Protein AF-A0A534YQH3-F1 (afdb_monomer_lite)

Radius of gyration: 29.01 Å; chains: 1; bounding box: 97×68×53 Å

Structure (mmCIF, N/CA/C/O backbone):
data_AF-A0A534YQH3-F1
#
_entry.id   AF-A0A534YQH3-F1
#
loop_
_atom_site.group_PDB
_atom_site.id
_atom_site.type_symbol
_atom_site.label_atom_id
_atom_site.label_alt_id
_atom_site.label_comp_id
_atom_site.label_asym_id
_atom_site.label_entity_id
_atom_site.label_seq_id
_atom_site.pdbx_PDB_ins_code
_atom_site.Cartn_x
_atom_site.Cartn_y
_atom_site.Cartn_z
_atom_site.occupancy
_atom_site.B_iso_or_equiv
_atom_site.auth_seq_id
_atom_site.auth_comp_id
_atom_site.auth_asym_id
_atom_site.auth_atom_id
_atom_site.pdbx_PDB_model_num
ATOM 1 N N . MET A 1 1 ? 17.581 29.669 -22.947 1.00 39.22 1 MET A N 1
ATOM 2 C CA . MET A 1 1 ? 16.363 29.447 -22.136 1.00 39.22 1 MET A CA 1
ATOM 3 C C . MET A 1 1 ? 15.616 28.245 -22.703 1.00 39.22 1 MET A C 1
ATOM 5 O O . MET A 1 1 ? 14.956 28.363 -23.722 1.00 39.22 1 MET A O 1
ATOM 9 N N . SER A 1 2 ? 15.811 27.059 -22.127 1.00 42.03 2 SER A N 1
ATOM 10 C CA . SER A 1 2 ? 15.159 25.814 -22.559 1.00 42.03 2 SER A CA 1
ATOM 11 C C . SER A 1 2 ? 13.779 25.689 -21.906 1.00 42.03 2 SER A C 1
ATOM 13 O O . SER A 1 2 ? 13.675 25.755 -20.683 1.00 42.03 2 SER A O 1
ATOM 15 N N . SER A 1 3 ? 12.744 25.527 -22.731 1.00 38.75 3 SER A N 1
ATOM 16 C CA . SER A 1 3 ? 11.327 25.455 -22.350 1.00 38.75 3 SER A CA 1
ATOM 17 C C . SER A 1 3 ? 11.045 24.488 -21.173 1.00 38.75 3 SER A C 1
ATOM 19 O O . SER A 1 3 ? 11.451 23.326 -21.250 1.00 38.75 3 SER A O 1
ATOM 21 N N . PRO A 1 4 ? 10.298 24.894 -20.120 1.00 48.16 4 PRO A N 1
ATOM 22 C CA . PRO A 1 4 ? 9.959 24.054 -18.954 1.00 48.16 4 PRO A CA 1
ATOM 23 C C . PRO A 1 4 ? 8.965 22.908 -19.228 1.00 48.16 4 PRO A C 1
ATOM 25 O O . PRO A 1 4 ? 8.509 22.244 -18.300 1.00 48.16 4 PRO A O 1
ATOM 28 N N . ARG A 1 5 ? 8.558 22.682 -20.483 1.00 45.25 5 ARG A N 1
ATOM 29 C CA . ARG A 1 5 ? 7.364 21.878 -20.813 1.00 45.25 5 ARG A CA 1
ATOM 30 C C . ARG A 1 5 ? 7.593 20.374 -20.997 1.00 45.25 5 ARG A C 1
ATOM 32 O O . ARG A 1 5 ? 6.627 19.645 -21.182 1.00 45.25 5 ARG A O 1
ATOM 39 N N . ALA A 1 6 ? 8.818 19.865 -20.872 1.00 45.41 6 ALA A N 1
ATOM 40 C CA . ALA A 1 6 ? 9.086 18.422 -20.982 1.00 45.41 6 ALA A CA 1
ATOM 41 C C . ALA A 1 6 ? 8.734 17.615 -19.708 1.00 45.41 6 ALA A C 1
ATOM 43 O O . ALA A 1 6 ? 9.113 16.452 -19.575 1.00 45.41 6 ALA A O 1
ATOM 44 N N . PHE A 1 7 ? 8.044 18.229 -18.741 1.00 51.41 7 PHE A N 1
ATOM 45 C CA . PHE A 1 7 ? 7.874 17.681 -17.395 1.00 51.41 7 PHE A CA 1
ATOM 46 C C . PHE A 1 7 ? 6.868 16.520 -17.300 1.00 51.41 7 PHE A C 1
ATOM 48 O O . PHE A 1 7 ? 6.998 15.650 -16.432 1.00 51.41 7 PHE A O 1
ATOM 55 N N . ILE A 1 8 ? 5.917 16.450 -18.235 1.00 54.84 8 ILE A N 1
ATOM 56 C CA . ILE A 1 8 ? 4.812 15.487 -18.231 1.00 54.84 8 ILE A CA 1
ATOM 57 C C . ILE A 1 8 ? 4.888 14.618 -19.490 1.00 54.84 8 ILE A C 1
ATOM 59 O O . ILE A 1 8 ? 4.019 14.655 -20.353 1.00 54.84 8 ILE A O 1
ATOM 63 N N . ARG A 1 9 ? 5.934 13.797 -19.619 1.00 52.94 9 ARG A N 1
ATOM 64 C CA . ARG A 1 9 ? 5.794 12.584 -20.432 1.00 52.94 9 ARG A CA 1
ATOM 65 C C . ARG A 1 9 ? 5.117 11.555 -19.533 1.00 52.94 9 ARG A C 1
ATOM 67 O O . ARG A 1 9 ? 5.774 10.836 -18.783 1.00 52.94 9 ARG A O 1
ATOM 74 N N . THR A 1 10 ? 3.786 11.580 -19.498 1.00 58.59 10 THR A N 1
ATOM 75 C CA . THR A 1 10 ? 3.010 10.478 -18.931 1.00 58.59 10 THR A CA 1
ATOM 76 C C . THR A 1 10 ? 3.433 9.214 -19.673 1.00 58.59 10 THR A C 1
ATOM 78 O O . THR A 1 10 ? 3.436 9.189 -20.902 1.00 58.59 10 THR A O 1
ATOM 81 N N . GLY A 1 11 ? 3.858 8.180 -18.938 1.00 56.12 11 GLY A N 1
ATOM 82 C CA . GLY A 1 11 ? 4.065 6.860 -19.535 1.00 56.12 11 GLY A CA 1
ATOM 83 C C . GLY A 1 11 ? 2.841 6.477 -20.369 1.00 56.12 11 GLY A C 1
ATOM 84 O O . GLY A 1 11 ? 1.717 6.833 -20.005 1.00 56.12 11 GLY A O 1
ATOM 85 N N . THR A 1 12 ? 3.068 5.813 -21.500 1.00 65.12 12 THR A N 1
ATOM 86 C CA . THR A 1 12 ? 2.031 5.336 -22.423 1.00 65.12 12 THR A CA 1
ATOM 87 C C . THR A 1 12 ? 0.893 4.694 -21.630 1.00 65.12 12 THR A C 1
ATOM 89 O O . THR A 1 12 ? 1.120 3.732 -20.899 1.00 65.12 12 THR A O 1
ATOM 92 N N . GLY A 1 13 ? -0.335 5.218 -21.756 1.00 74.06 13 GLY A N 1
ATOM 93 C CA . GLY A 1 13 ? -1.482 4.813 -20.921 1.00 74.06 13 GLY A CA 1
ATOM 94 C C . GLY A 1 13 ? -1.766 3.302 -20.916 1.00 74.06 13 GLY A C 1
ATOM 95 O O . GLY A 1 13 ? -2.287 2.758 -19.944 1.00 74.06 13 GLY A O 1
ATOM 96 N N . ARG A 1 14 ? -1.329 2.601 -21.969 1.00 80.50 14 ARG A N 1
ATOM 97 C CA . ARG A 1 14 ? -1.376 1.136 -22.089 1.00 80.50 14 ARG A CA 1
ATOM 98 C C . ARG A 1 14 ? -0.525 0.427 -21.028 1.00 80.50 14 ARG A C 1
ATOM 100 O O . ARG A 1 14 ? -0.967 -0.575 -20.479 1.00 80.50 14 ARG A O 1
ATOM 107 N N . GLY A 1 15 ? 0.659 0.953 -20.705 1.00 86.81 15 GLY A N 1
ATOM 108 C CA . GLY A 1 15 ? 1.546 0.368 -19.698 1.00 86.81 15 GLY A CA 1
ATOM 109 C C . GLY A 1 15 ? 0.984 0.504 -18.287 1.00 86.81 15 GLY A C 1
ATOM 110 O O . GLY A 1 15 ? 0.941 -0.468 -17.542 1.00 86.81 15 GLY A O 1
ATOM 111 N N . THR A 1 16 ? 0.453 1.681 -17.9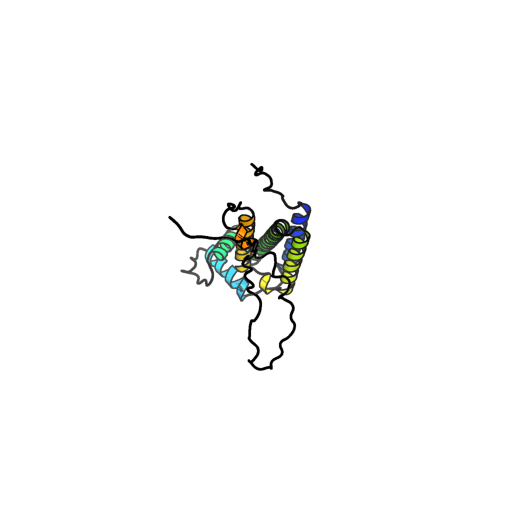44 1.00 90.31 16 THR A N 1
ATOM 112 C CA . THR A 1 16 ? -0.195 1.907 -16.642 1.00 90.31 16 THR A CA 1
ATOM 113 C C . THR A 1 16 ? -1.429 1.037 -16.441 1.00 90.31 16 THR A C 1
ATOM 115 O O . THR A 1 16 ? -1.613 0.505 -15.351 1.00 90.31 16 THR A O 1
ATOM 118 N N . LEU A 1 17 ? -2.247 0.848 -17.482 1.00 93.12 17 LEU A N 1
ATOM 119 C CA . LEU A 1 17 ? -3.399 -0.048 -17.405 1.00 93.12 17 LEU A CA 1
ATOM 120 C C . LEU A 1 17 ? -2.952 -1.500 -17.195 1.00 93.12 17 LEU A C 1
ATOM 122 O O . LEU A 1 17 ? -3.480 -2.176 -16.319 1.00 93.12 17 LEU A O 1
ATOM 126 N N . GLY A 1 18 ? -1.939 -1.954 -17.942 1.00 94.88 18 GLY A N 1
ATOM 127 C CA . GLY A 1 18 ? -1.373 -3.293 -17.774 1.00 94.88 18 GLY A CA 1
ATOM 128 C C . GLY A 1 18 ? -0.861 -3.538 -16.353 1.00 94.88 18 GLY A C 1
ATOM 129 O O . GLY A 1 18 ? -1.179 -4.563 -15.759 1.00 94.88 18 GLY A O 1
ATOM 130 N N . VAL A 1 19 ? -0.146 -2.573 -15.765 1.00 95.50 19 VAL A N 1
ATOM 131 C CA . VAL A 1 19 ? 0.316 -2.666 -14.370 1.00 95.50 19 VAL A CA 1
ATOM 132 C C . VAL A 1 19 ? -0.856 -2.744 -13.392 1.00 95.50 19 VAL A C 1
ATOM 134 O O . VAL A 1 19 ? -0.841 -3.597 -12.509 1.00 95.50 19 VAL A O 1
ATOM 137 N N . ALA A 1 20 ? -1.870 -1.886 -13.546 1.00 95.50 20 ALA A N 1
ATOM 138 C CA . ALA A 1 20 ? -3.030 -1.874 -12.658 1.00 95.50 20 ALA A CA 1
ATOM 139 C C . ALA A 1 20 ? -3.790 -3.208 -12.693 1.00 95.50 20 ALA A C 1
ATOM 141 O O . ALA A 1 20 ? -4.135 -3.743 -11.642 1.00 95.50 20 ALA A O 1
ATOM 142 N N . LEU A 1 21 ? -3.994 -3.772 -13.888 1.00 96.69 21 LEU A N 1
ATOM 143 C CA . LEU A 1 21 ? -4.664 -5.061 -14.064 1.00 96.69 21 LEU A CA 1
ATOM 144 C C . LEU A 1 21 ? -3.850 -6.219 -13.480 1.00 96.69 21 LEU A C 1
ATOM 146 O O . LEU A 1 21 ? -4.410 -7.058 -12.783 1.00 96.69 21 LEU A O 1
ATOM 150 N N . LEU A 1 22 ? -2.537 -6.260 -13.722 1.00 96.69 22 LEU A N 1
ATOM 151 C CA . LEU A 1 22 ? -1.680 -7.337 -13.222 1.00 96.69 22 LEU A CA 1
ATOM 152 C C . LEU A 1 22 ? -1.509 -7.275 -11.701 1.00 96.69 22 LEU A C 1
ATOM 154 O O . LEU A 1 22 ? -1.733 -8.273 -11.022 1.00 96.69 22 LEU A O 1
ATOM 158 N N . ALA A 1 23 ? -1.139 -6.114 -11.154 1.00 96.12 23 ALA A N 1
ATOM 159 C CA . ALA A 1 23 ? -0.912 -5.956 -9.719 1.00 96.12 23 ALA A CA 1
ATOM 160 C C . ALA A 1 23 ? -2.220 -6.048 -8.925 1.00 96.12 23 ALA A C 1
ATOM 162 O O . ALA A 1 23 ? -2.286 -6.770 -7.929 1.00 96.12 23 ALA A O 1
ATOM 163 N N . GLY A 1 24 ? -3.269 -5.366 -9.395 1.00 95.69 24 GLY A N 1
ATOM 164 C CA . GLY A 1 24 ? -4.590 -5.410 -8.782 1.00 95.69 24 GLY A CA 1
ATOM 165 C C . GLY A 1 24 ? -5.212 -6.796 -8.887 1.00 95.69 24 GLY A C 1
ATOM 166 O O . GLY A 1 24 ? -5.649 -7.337 -7.879 1.00 95.69 24 GLY A O 1
ATOM 167 N N . GLY A 1 25 ? -5.179 -7.417 -10.068 1.00 96.19 25 GLY A N 1
ATOM 168 C CA . GLY A 1 25 ? -5.700 -8.768 -10.284 1.00 96.19 25 GLY A CA 1
ATOM 169 C C . GLY A 1 25 ? -4.990 -9.820 -9.433 1.00 96.19 25 GLY A C 1
ATOM 170 O O . GLY A 1 25 ? -5.655 -10.632 -8.791 1.00 96.19 25 GLY A O 1
ATOM 171 N N . LEU A 1 26 ? -3.655 -9.765 -9.347 1.00 94.75 26 LEU A N 1
ATOM 172 C CA . LEU A 1 26 ? -2.882 -10.645 -8.468 1.00 94.75 26 LEU A CA 1
ATOM 173 C C . LEU A 1 26 ? -3.277 -10.453 -7.001 1.00 94.75 26 LEU A C 1
ATOM 175 O O . LEU A 1 26 ? -3.564 -11.425 -6.306 1.00 94.75 26 LEU A O 1
ATOM 179 N N . GLN A 1 27 ? -3.326 -9.207 -6.525 1.00 93.69 27 GLN A N 1
ATOM 180 C CA . GLN A 1 27 ? -3.658 -8.934 -5.131 1.00 93.69 27 GLN A CA 1
ATOM 181 C C . GLN A 1 27 ? -5.115 -9.291 -4.819 1.00 93.69 27 GLN A C 1
ATOM 183 O O . GLN A 1 27 ? -5.375 -9.816 -3.745 1.00 93.69 27 GLN A O 1
ATOM 188 N N . ILE A 1 28 ? -6.055 -9.118 -5.753 1.00 94.75 28 ILE A N 1
ATOM 189 C CA . ILE A 1 28 ? -7.439 -9.596 -5.618 1.00 94.75 28 ILE A CA 1
ATOM 190 C C . ILE A 1 28 ? -7.486 -11.129 -5.576 1.00 94.75 28 ILE A C 1
ATOM 192 O O . ILE A 1 28 ? -8.234 -11.694 -4.787 1.00 94.75 28 ILE A O 1
ATOM 196 N N . ALA A 1 29 ? -6.672 -11.846 -6.347 1.00 93.00 29 ALA A N 1
ATOM 197 C CA . ALA A 1 29 ? -6.644 -13.306 -6.257 1.00 93.00 29 ALA A CA 1
ATOM 198 C C . ALA A 1 29 ? -6.143 -13.807 -4.885 1.00 93.00 29 ALA A C 1
ATOM 200 O O . ALA A 1 29 ? -6.522 -14.895 -4.445 1.00 93.00 29 ALA A O 1
ATOM 201 N N . LEU A 1 30 ? -5.312 -13.010 -4.205 1.00 90.56 30 LEU A N 1
ATOM 202 C CA . LEU A 1 30 ? -4.675 -13.369 -2.936 1.00 90.56 30 LEU A CA 1
ATOM 203 C C . LEU A 1 30 ? -5.351 -12.761 -1.699 1.00 90.56 30 LEU A C 1
ATOM 205 O O . LEU A 1 30 ? -5.204 -13.322 -0.618 1.00 90.56 30 LEU A O 1
ATOM 209 N N . HIS A 1 31 ? -6.094 -11.653 -1.823 1.00 89.44 31 HIS A N 1
ATOM 210 C CA . HIS A 1 31 ? -6.510 -10.848 -0.666 1.00 89.44 31 HIS A CA 1
ATOM 211 C C . HIS A 1 31 ? -7.337 -11.631 0.352 1.00 89.44 31 HIS A C 1
ATOM 213 O O . HIS A 1 31 ? -7.234 -11.345 1.534 1.00 89.44 31 HIS A O 1
ATOM 219 N N . ASN A 1 32 ? -8.131 -12.618 -0.073 1.00 88.69 32 ASN A N 1
ATOM 220 C CA . ASN A 1 32 ? -8.960 -13.437 0.814 1.00 88.69 32 ASN A CA 1
ATOM 221 C C . ASN A 1 32 ? -8.374 -14.840 1.072 1.00 88.69 32 ASN A C 1
ATOM 223 O O . ASN A 1 32 ? -9.110 -15.782 1.352 1.00 88.69 32 ASN A O 1
ATOM 227 N N . ARG A 1 33 ? -7.055 -15.013 0.920 1.00 85.94 33 ARG A N 1
ATOM 228 C CA . ARG A 1 33 ? -6.371 -16.293 1.146 1.00 85.94 33 ARG A CA 1
ATOM 229 C C . ARG A 1 33 ? -5.399 -16.180 2.314 1.00 85.94 33 ARG A C 1
ATOM 231 O O . ARG A 1 33 ? -4.563 -15.285 2.337 1.00 85.94 33 ARG A O 1
ATOM 238 N N . GLY A 1 34 ? -5.492 -17.122 3.251 1.00 80.94 34 GLY A N 1
ATOM 239 C CA . GLY A 1 34 ? -4.681 -17.134 4.470 1.00 80.94 34 GLY A CA 1
ATOM 240 C C . GLY A 1 34 ? -5.123 -16.088 5.497 1.00 80.94 34 GLY A C 1
ATOM 241 O O . GLY A 1 34 ? -5.792 -15.106 5.167 1.00 80.94 34 GLY A O 1
ATOM 242 N N . ILE A 1 35 ? -4.764 -16.324 6.757 1.00 74.25 35 ILE A N 1
ATOM 243 C CA . ILE A 1 35 ? -4.946 -15.407 7.888 1.00 74.25 35 ILE A CA 1
ATOM 244 C C . ILE A 1 35 ? -3.646 -15.443 8.685 1.00 74.25 35 ILE A C 1
ATOM 246 O O . ILE A 1 35 ? -3.103 -16.524 8.911 1.00 74.25 35 ILE 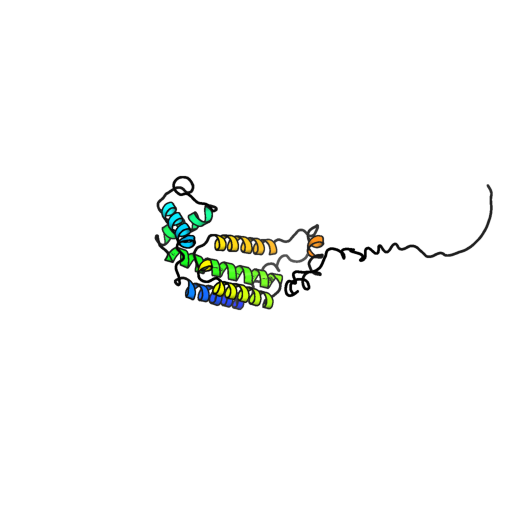A O 1
ATOM 250 N N . TRP A 1 36 ? -3.156 -14.275 9.092 1.00 79.25 36 TRP A N 1
ATOM 251 C CA . TRP A 1 36 ? -1.922 -14.158 9.867 1.00 79.25 36 TRP A CA 1
ATOM 252 C C . TRP A 1 36 ? -2.198 -13.372 11.142 1.00 79.25 36 TRP A C 1
ATOM 254 O O . TRP A 1 36 ? -2.206 -12.146 11.146 1.00 79.25 36 TRP A O 1
ATOM 264 N N . ILE A 1 37 ? -2.510 -14.100 12.212 1.00 78.94 37 ILE A N 1
ATOM 265 C CA . ILE A 1 37 ? -3.163 -13.549 13.408 1.00 78.94 37 ILE A CA 1
ATOM 266 C C . ILE A 1 37 ? -2.311 -12.474 14.089 1.00 78.94 37 ILE A C 1
ATOM 268 O O . ILE A 1 37 ? -2.849 -11.457 14.512 1.00 78.94 37 ILE A O 1
ATOM 272 N N . GLU A 1 38 ? -1.001 -12.677 14.171 1.00 82.25 38 GLU A N 1
ATOM 273 C CA . GLU A 1 38 ? -0.070 -11.739 14.806 1.00 82.25 38 GLU A CA 1
ATOM 274 C C . GLU A 1 38 ? -0.030 -10.375 14.091 1.00 82.25 38 GLU A C 1
ATOM 276 O O . GLU A 1 38 ? -0.503 -9.383 14.640 1.00 82.25 38 GLU A O 1
ATOM 281 N N . ASP A 1 39 ? 0.459 -10.312 12.852 1.00 83.06 39 ASP A N 1
ATOM 282 C CA . ASP A 1 39 ? 0.638 -9.040 12.142 1.00 83.06 39 ASP A CA 1
ATOM 283 C C . ASP A 1 39 ? -0.689 -8.420 11.672 1.00 83.06 39 ASP A C 1
ATOM 285 O O . ASP A 1 39 ? -0.880 -7.208 11.785 1.00 83.06 39 ASP A O 1
ATOM 289 N N . GLU A 1 40 ? -1.628 -9.233 11.169 1.00 88.00 40 GLU A N 1
ATOM 290 C CA . GLU A 1 40 ? -2.939 -8.748 10.713 1.00 88.00 40 GLU A CA 1
ATOM 291 C C . GLU A 1 40 ? -3.796 -8.308 11.895 1.00 88.00 40 GLU A C 1
ATOM 293 O O . GLU A 1 40 ? -4.390 -7.227 11.885 1.00 88.00 40 GLU A O 1
ATOM 298 N N . GLY A 1 41 ? -3.864 -9.160 12.919 1.00 88.88 41 GLY A N 1
ATOM 299 C CA . GLY A 1 41 ? -4.746 -8.973 14.059 1.00 88.88 41 GLY A CA 1
ATOM 300 C C . GLY A 1 41 ? -4.345 -7.758 14.871 1.00 88.88 41 GLY A C 1
ATOM 301 O O . GLY A 1 41 ? -5.209 -6.948 15.186 1.00 88.88 41 GLY A O 1
ATOM 302 N N . ILE A 1 42 ? -3.049 -7.560 15.136 1.00 89.44 42 ILE A N 1
ATOM 303 C CA . ILE A 1 42 ? -2.584 -6.393 15.898 1.00 89.44 42 ILE A CA 1
ATOM 304 C C . ILE A 1 42 ? -2.960 -5.091 15.186 1.00 89.44 42 ILE A C 1
ATOM 306 O O . ILE A 1 42 ? -3.458 -4.167 15.831 1.00 89.44 42 ILE A O 1
ATOM 310 N N . VAL A 1 43 ? -2.761 -5.001 13.866 1.00 90.31 43 VAL A N 1
ATOM 311 C CA . VAL A 1 43 ? -3.077 -3.779 13.109 1.00 90.31 43 VAL A CA 1
ATOM 312 C C . VAL A 1 43 ? -4.578 -3.511 13.094 1.00 90.31 43 VAL A C 1
ATOM 314 O O . VAL A 1 43 ? -5.000 -2.386 13.376 1.00 90.31 43 VAL A O 1
ATOM 317 N N . LEU A 1 44 ? -5.384 -4.527 12.781 1.00 91.88 44 LEU A N 1
ATOM 318 C CA . LEU A 1 44 ? -6.827 -4.361 12.638 1.00 91.88 44 LEU A CA 1
ATOM 319 C C . LEU A 1 44 ? -7.530 -4.191 13.990 1.00 91.88 44 LEU A C 1
ATOM 321 O O . LEU A 1 44 ? -8.368 -3.307 14.113 1.00 91.88 44 LEU A O 1
ATOM 325 N N . GLU A 1 45 ? -7.167 -4.944 15.025 1.00 92.56 45 GLU A N 1
ATOM 326 C CA . GLU A 1 45 ? -7.768 -4.791 16.358 1.00 92.56 45 GLU A CA 1
ATOM 327 C C . GLU A 1 45 ? -7.438 -3.423 16.965 1.00 92.56 45 GLU A C 1
ATOM 329 O O . GLU A 1 45 ? -8.320 -2.729 17.472 1.00 92.56 45 GLU A O 1
ATOM 334 N N . THR A 1 46 ? -6.185 -2.976 16.845 1.00 93.00 46 THR A N 1
ATOM 335 C CA . THR A 1 46 ? -5.785 -1.640 17.312 1.00 93.00 46 THR A CA 1
ATOM 336 C C . THR A 1 46 ? -6.560 -0.550 16.571 1.00 93.00 46 THR A C 1
ATOM 338 O O . THR A 1 46 ? -7.052 0.396 17.186 1.00 93.00 46 THR A O 1
ATOM 341 N N . ALA A 1 47 ? -6.725 -0.685 15.253 1.00 93.62 47 ALA A N 1
ATOM 342 C CA . ALA A 1 47 ? -7.514 0.254 14.463 1.00 93.62 47 ALA A CA 1
ATOM 343 C C . ALA A 1 47 ? -9.007 0.240 14.838 1.00 93.62 47 ALA A C 1
ATOM 345 O O . ALA A 1 47 ? -9.630 1.300 14.852 1.00 93.62 47 ALA A O 1
ATOM 346 N N . ALA A 1 48 ? -9.574 -0.921 15.175 1.00 94.62 48 ALA A N 1
ATOM 347 C CA . ALA A 1 48 ? -10.961 -1.046 15.621 1.00 94.62 48 ALA A CA 1
ATOM 348 C C . ALA A 1 48 ? -11.182 -0.338 16.966 1.00 94.62 48 ALA A C 1
ATOM 350 O O . ALA A 1 48 ? -12.101 0.466 17.099 1.00 94.62 48 ALA A O 1
ATOM 351 N N . ARG A 1 49 ? -10.279 -0.526 17.934 1.00 94.69 49 ARG A N 1
ATOM 352 C CA . ARG A 1 49 ? -10.299 0.205 19.215 1.00 94.69 49 ARG A CA 1
ATOM 353 C C . ARG A 1 49 ? -10.253 1.717 19.032 1.00 94.69 49 ARG A C 1
ATOM 355 O O . ARG A 1 49 ? -11.069 2.447 19.592 1.00 94.69 49 ARG A O 1
ATOM 362 N N . VAL A 1 50 ? -9.347 2.191 18.178 1.00 94.88 50 VAL A N 1
ATOM 363 C CA . VAL A 1 50 ? -9.252 3.619 17.850 1.00 94.88 50 VAL A CA 1
ATOM 364 C C . VAL A 1 50 ? -10.521 4.117 17.147 1.00 94.88 50 VAL A C 1
ATOM 366 O O . VAL A 1 50 ? -10.983 5.224 17.424 1.00 94.88 50 VAL A O 1
ATOM 369 N N . ALA A 1 51 ? -11.133 3.312 16.272 1.00 94.75 51 ALA A N 1
ATOM 370 C CA . ALA A 1 51 ? -12.402 3.655 15.629 1.00 94.75 51 ALA A CA 1
ATOM 371 C C . ALA A 1 51 ? -13.555 3.794 16.641 1.00 94.75 51 ALA A C 1
ATOM 373 O O . ALA A 1 51 ? -14.398 4.678 16.468 1.00 94.75 51 ALA A O 1
ATOM 374 N N . ARG A 1 52 ? -13.541 2.998 17.721 1.00 95.62 52 ARG A N 1
ATOM 375 C CA . ARG A 1 52 ? -14.472 3.082 18.862 1.00 95.62 52 ARG A CA 1
ATOM 376 C C . ARG A 1 52 ? -14.201 4.254 19.816 1.00 95.62 52 ARG A C 1
ATOM 378 O O . ARG A 1 52 ? -15.003 4.497 20.712 1.00 95.62 52 ARG A O 1
ATOM 385 N N . GLY A 1 53 ? -13.126 5.014 19.601 1.00 94.00 53 GLY A N 1
ATOM 386 C CA . GLY A 1 53 ? -12.809 6.230 20.356 1.00 94.00 53 GLY A CA 1
ATOM 387 C C . GLY A 1 53 ? -11.717 6.072 21.414 1.00 94.00 53 GLY A C 1
ATOM 388 O O . GLY A 1 53 ? -11.461 7.025 22.148 1.00 94.00 53 GLY A O 1
ATOM 389 N N . GLU A 1 54 ? -11.053 4.917 21.490 1.00 95.00 54 GLU A 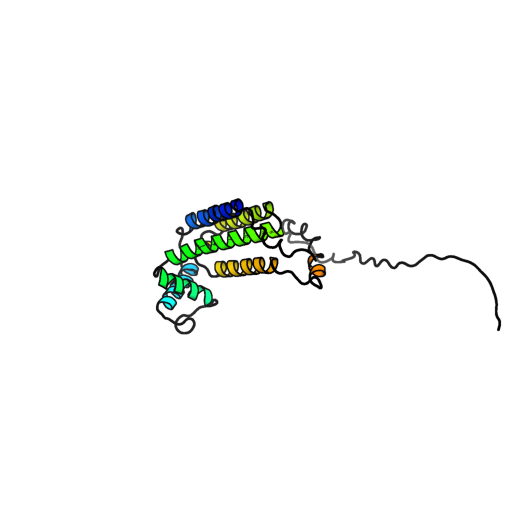N 1
ATOM 390 C CA . GLU A 1 54 ? -9.896 4.729 22.370 1.00 95.00 54 GLU A CA 1
ATOM 391 C C . GLU A 1 54 ? -8.684 5.533 21.867 1.00 95.00 54 GLU A C 1
ATOM 393 O O . GLU A 1 54 ? -8.420 5.630 20.663 1.00 95.00 54 GLU A O 1
ATOM 398 N N . VAL A 1 55 ? -7.918 6.118 22.790 1.00 92.62 55 VAL A N 1
ATOM 399 C CA . VAL A 1 55 ? -6.759 6.952 22.456 1.00 92.62 55 VAL A CA 1
ATOM 400 C C . VAL A 1 55 ? -5.492 6.100 22.396 1.00 92.62 55 VAL A C 1
ATOM 402 O O . VAL A 1 55 ? -5.095 5.469 23.377 1.00 92.62 55 VAL A O 1
ATOM 405 N N . LEU A 1 56 ? -4.807 6.113 21.250 1.00 92.12 56 LEU A N 1
ATOM 406 C CA . LEU A 1 56 ? -3.550 5.379 21.066 1.00 92.12 56 LEU A CA 1
ATOM 407 C C . LEU A 1 56 ? -2.465 5.859 22.052 1.00 92.12 56 LEU A C 1
ATOM 409 O O . LEU A 1 56 ? -2.369 7.050 22.342 1.00 92.12 56 LEU A O 1
ATOM 413 N N . TYR A 1 57 ? -1.648 4.932 22.554 1.00 89.50 57 TYR A N 1
ATOM 414 C CA . TYR A 1 57 ? -0.628 5.101 23.605 1.00 89.50 57 TYR A CA 1
ATOM 415 C C . TYR A 1 57 ? -1.144 5.461 25.002 1.00 89.50 57 TYR A C 1
ATOM 417 O O . TYR A 1 57 ? -0.375 5.368 25.956 1.00 89.50 57 TYR A O 1
ATOM 425 N N . ARG A 1 58 ? -2.419 5.839 25.146 1.00 91.06 58 ARG A N 1
ATOM 426 C CA . ARG A 1 58 ? -3.061 6.042 26.451 1.00 91.06 58 ARG A CA 1
ATOM 427 C C . ARG A 1 58 ? -3.887 4.826 26.854 1.00 91.06 58 ARG A C 1
ATOM 429 O O . ARG A 1 58 ? -3.656 4.251 27.909 1.00 91.06 58 ARG A O 1
ATOM 436 N N . ASP A 1 59 ? -4.815 4.448 25.982 1.00 91.38 59 ASP A N 1
ATOM 437 C CA . ASP A 1 59 ? -5.788 3.378 26.202 1.00 91.38 59 ASP A CA 1
ATOM 438 C C . ASP A 1 59 ? -5.365 2.094 25.459 1.00 91.38 59 ASP A C 1
ATOM 440 O O . ASP A 1 59 ? -5.640 0.983 25.909 1.00 91.38 59 ASP A O 1
ATOM 444 N N . VAL A 1 60 ? -4.622 2.239 24.350 1.00 89.69 60 VAL A N 1
ATOM 445 C CA . VAL A 1 60 ? -4.110 1.120 23.540 1.00 89.69 60 VAL A CA 1
ATOM 446 C C . VAL A 1 60 ? -2.602 1.226 23.353 1.00 89.69 60 VAL A C 1
ATOM 448 O O . VAL A 1 60 ? -2.103 2.199 22.784 1.00 89.69 60 VAL A O 1
ATOM 451 N N . ALA A 1 61 ? -1.866 0.205 23.790 1.00 85.06 61 ALA A N 1
ATOM 452 C CA . ALA A 1 61 ? -0.426 0.131 23.582 1.00 85.06 61 ALA A CA 1
ATOM 453 C C . ALA A 1 61 ? -0.105 -0.179 22.111 1.00 85.06 61 ALA A C 1
ATOM 455 O O . ALA A 1 61 ? -0.604 -1.149 21.546 1.00 85.06 61 ALA A O 1
ATOM 456 N N . ALA A 1 62 ? 0.763 0.629 21.504 1.00 84.81 62 ALA A N 1
ATOM 457 C CA . ALA A 1 62 ? 1.255 0.418 20.149 1.00 84.81 62 ALA A CA 1
ATOM 458 C C . ALA A 1 62 ? 2.784 0.514 20.114 1.00 84.81 62 ALA A C 1
ATOM 460 O O . ALA A 1 62 ? 3.380 1.322 20.821 1.00 84.81 62 ALA A O 1
ATOM 461 N N . VAL A 1 63 ? 3.419 -0.307 19.275 1.00 80.88 63 VAL A N 1
ATOM 462 C CA . VAL A 1 63 ? 4.890 -0.352 19.119 1.00 80.88 63 VAL A CA 1
ATOM 463 C C . VAL A 1 63 ? 5.362 0.490 17.926 1.00 80.88 63 VAL A C 1
ATOM 465 O O . VAL A 1 63 ? 6.498 0.950 17.876 1.00 80.88 63 VAL A O 1
ATOM 468 N N . ILE A 1 64 ? 4.476 0.715 16.958 1.00 82.62 64 ILE A N 1
ATOM 469 C CA . ILE A 1 64 ? 4.765 1.388 15.687 1.00 82.62 64 ILE A CA 1
ATOM 470 C C . ILE A 1 64 ? 4.101 2.764 15.623 1.00 82.62 64 ILE A C 1
ATOM 472 O O . ILE A 1 64 ? 3.186 3.049 16.393 1.00 82.62 64 ILE A O 1
ATOM 476 N N . LEU A 1 65 ? 4.559 3.604 14.688 1.00 82.81 65 LEU A N 1
ATOM 477 C CA . LEU A 1 65 ? 4.057 4.964 14.457 1.00 82.81 65 LEU A CA 1
ATOM 478 C C . LEU A 1 65 ? 2.521 4.980 14.267 1.00 82.81 65 LEU A C 1
ATOM 480 O O . LEU A 1 65 ? 2.004 4.154 13.508 1.00 82.81 65 LEU A O 1
ATOM 484 N N . PRO A 1 66 ? 1.786 5.944 14.863 1.00 86.12 66 PRO A N 1
ATOM 485 C CA . PRO A 1 66 ? 0.324 5.887 14.963 1.00 86.12 66 PRO A CA 1
ATOM 486 C C . PRO A 1 66 ? -0.417 5.943 13.624 1.00 86.12 66 PRO A C 1
ATOM 488 O O . PRO A 1 66 ? -1.558 5.492 13.525 1.00 86.12 66 PRO A O 1
ATOM 491 N N . GLY A 1 67 ? 0.212 6.517 12.592 1.00 89.00 67 GLY A N 1
ATOM 492 C CA . GLY A 1 67 ? -0.464 6.891 11.349 1.00 89.00 67 GLY A CA 1
ATOM 493 C C . GLY A 1 67 ? -1.186 5.733 10.659 1.00 89.00 67 GLY A C 1
ATOM 494 O O . GLY A 1 67 ? -2.276 5.932 10.129 1.00 89.00 67 GLY A O 1
ATOM 495 N N . VAL A 1 68 ? -0.633 4.516 10.715 1.00 90.12 68 VAL A N 1
ATOM 496 C CA . VAL A 1 68 ? -1.277 3.333 10.122 1.00 90.12 68 VAL A CA 1
ATOM 497 C C . VAL A 1 68 ? -2.615 3.017 10.795 1.00 90.12 68 VAL A C 1
ATOM 499 O O . VAL A 1 68 ? -3.603 2.767 10.106 1.00 90.12 68 VAL A O 1
ATOM 502 N N . PHE A 1 69 ? -2.684 3.101 12.125 1.00 92.31 69 PHE A N 1
ATOM 503 C CA . PHE A 1 69 ? -3.900 2.794 12.874 1.00 92.31 69 PHE A CA 1
ATOM 504 C C . PHE A 1 69 ? -4.983 3.833 12.618 1.00 92.31 69 PHE A C 1
ATOM 506 O O . PHE A 1 69 ? -6.142 3.469 12.473 1.00 92.31 69 PHE A O 1
ATOM 513 N N . TRP A 1 70 ? -4.620 5.112 12.487 1.00 92.62 70 TRP A N 1
ATOM 514 C CA . TRP A 1 70 ? -5.581 6.170 12.164 1.00 92.62 70 TRP A CA 1
ATOM 515 C C . TRP A 1 70 ? -6.190 6.007 10.775 1.00 92.62 70 TRP A C 1
ATOM 517 O O . TRP A 1 70 ? -7.396 6.184 10.613 1.00 92.62 70 TRP A O 1
ATOM 527 N N . VAL A 1 71 ? -5.385 5.626 9.781 1.00 92.25 71 VAL A N 1
ATOM 528 C CA . VAL A 1 71 ? -5.887 5.380 8.424 1.00 92.25 71 VAL A CA 1
ATOM 529 C C . VAL A 1 71 ? -6.840 4.184 8.404 1.00 92.25 71 VAL A C 1
ATOM 531 O O . VAL A 1 71 ? -7.922 4.275 7.825 1.00 92.25 71 VAL A O 1
ATOM 534 N N . HIS A 1 72 ? -6.489 3.085 9.076 1.00 92.94 72 HIS A N 1
ATOM 535 C CA . HIS A 1 72 ? -7.375 1.923 9.179 1.00 92.94 72 HIS A CA 1
ATOM 536 C C . HIS A 1 72 ? -8.629 2.209 10.024 1.00 92.94 72 HIS A C 1
ATOM 538 O O . HIS A 1 72 ? -9.716 1.780 9.649 1.00 92.94 72 HIS A O 1
ATOM 544 N N . ALA A 1 73 ? -8.524 2.996 11.096 1.00 94.50 73 ALA A N 1
ATOM 545 C CA . ALA A 1 73 ? -9.671 3.411 11.901 1.00 94.50 73 ALA A CA 1
ATOM 546 C C . ALA A 1 73 ? -10.647 4.274 11.089 1.00 94.50 73 ALA A C 1
ATOM 548 O O . ALA A 1 73 ? -11.857 4.063 11.141 1.00 94.50 73 ALA A O 1
ATOM 549 N N . ALA A 1 74 ? -10.137 5.211 10.282 1.00 94.12 74 ALA A N 1
ATOM 550 C CA . ALA A 1 74 ? -10.962 5.987 9.359 1.00 94.12 74 ALA A CA 1
ATOM 551 C C . ALA A 1 74 ? -11.671 5.080 8.341 1.00 94.12 74 ALA A C 1
ATOM 553 O O . ALA A 1 74 ? -12.853 5.270 8.063 1.00 94.12 74 ALA A O 1
ATOM 554 N N . LEU A 1 75 ? -10.977 4.056 7.838 1.00 94.38 75 LEU A N 1
ATOM 555 C CA . LEU A 1 75 ? -11.560 3.074 6.929 1.00 94.38 75 LEU A CA 1
ATOM 556 C C . LEU A 1 75 ? -12.696 2.280 7.591 1.00 94.38 75 LEU A C 1
ATOM 558 O O . LEU A 1 75 ? -13.744 2.093 6.978 1.00 94.38 75 LEU A O 1
ATOM 562 N N . PHE A 1 76 ? -12.532 1.876 8.850 1.00 95.50 76 PHE A N 1
ATOM 563 C CA . PHE A 1 76 ? -13.582 1.186 9.603 1.00 95.50 76 PHE A CA 1
ATOM 564 C C . PHE A 1 76 ? -14.789 2.067 9.903 1.00 95.50 76 PHE A C 1
ATOM 566 O O . PHE A 1 76 ? -15.916 1.583 9.884 1.00 95.50 76 PHE A O 1
ATOM 573 N N . ARG A 1 77 ? -14.597 3.375 10.086 1.00 93.88 77 ARG A N 1
ATOM 574 C CA . ARG A 1 77 ? -15.722 4.313 10.216 1.00 93.88 77 ARG A CA 1
ATOM 575 C C . ARG A 1 77 ? -16.533 4.456 8.925 1.00 93.88 77 ARG A C 1
ATOM 577 O O . ARG A 1 77 ? -17.704 4.807 9.001 1.00 93.88 77 ARG A O 1
ATOM 584 N N . LEU A 1 78 ? -15.925 4.206 7.763 1.00 94.75 78 LEU A N 1
ATOM 585 C CA . LEU A 1 78 ? -16.584 4.305 6.455 1.00 94.75 78 LEU A CA 1
ATOM 586 C C . LEU A 1 78 ? -17.231 2.989 6.005 1.00 94.75 78 LEU A C 1
ATOM 588 O O . LEU A 1 78 ? -18.320 3.011 5.442 1.00 94.75 78 LEU A O 1
ATOM 592 N N . PHE A 1 79 ? -16.560 1.857 6.228 1.00 94.38 79 PHE A N 1
ATOM 593 C CA . PHE A 1 79 ? -16.958 0.550 5.685 1.00 94.38 79 PHE A CA 1
ATOM 594 C C . PHE A 1 79 ? -17.384 -0.470 6.751 1.00 94.38 79 PHE A C 1
ATOM 596 O O . PHE A 1 79 ? -17.779 -1.581 6.403 1.00 94.38 79 PHE A O 1
ATOM 603 N N . GLY A 1 80 ? -17.312 -0.103 8.031 1.00 92.38 80 GLY A N 1
ATOM 604 C CA . GLY A 1 80 ? -17.529 -0.996 9.166 1.00 92.38 80 GLY A CA 1
ATOM 605 C C . GLY A 1 80 ? -16.245 -1.676 9.651 1.00 92.38 80 GLY A C 1
ATOM 606 O O . GLY A 1 80 ? -15.232 -1.731 8.950 1.00 92.38 80 GLY A O 1
ATOM 607 N N . GLU A 1 81 ? -16.289 -2.192 10.878 1.00 91.75 81 GLU A N 1
ATOM 608 C CA . GLU A 1 81 ? -15.206 -2.986 11.462 1.00 91.75 81 GLU A CA 1
ATOM 609 C C . GLU A 1 81 ? -15.150 -4.375 10.813 1.00 91.75 81 GLU A C 1
ATOM 611 O O . GLU A 1 81 ? -16.172 -5.030 10.604 1.00 91.75 81 GLU A O 1
ATOM 616 N N . GLY A 1 82 ? -13.944 -4.842 10.490 1.00 89.25 82 GLY A N 1
ATOM 617 C CA . GLY A 1 82 ? -13.747 -6.184 9.957 1.00 89.25 82 GLY A CA 1
ATOM 618 C C . GLY A 1 82 ? -12.421 -6.362 9.232 1.00 89.25 82 GLY A C 1
ATOM 619 O O . GLY A 1 82 ? -11.648 -5.427 9.030 1.00 89.25 82 GLY A O 1
ATOM 620 N N . ILE A 1 83 ? -12.168 -7.592 8.789 1.00 90.56 83 ILE A N 1
ATOM 621 C CA . ILE A 1 83 ? -10.915 -7.947 8.111 1.00 90.56 83 ILE A CA 1
ATOM 622 C C . ILE A 1 83 ? -10.920 -7.472 6.649 1.00 90.56 83 ILE A C 1
ATOM 624 O O . ILE A 1 83 ? -9.916 -6.985 6.122 1.00 90.56 83 ILE A O 1
ATOM 628 N N . LEU A 1 84 ? -12.079 -7.560 5.991 1.00 91.69 84 LEU A N 1
ATOM 629 C CA . LEU A 1 84 ? -12.226 -7.250 4.569 1.00 91.69 84 LEU A CA 1
ATOM 630 C C . LEU A 1 84 ? -11.879 -5.796 4.205 1.00 91.69 84 LEU A C 1
ATOM 632 O O . LEU A 1 84 ? -11.128 -5.628 3.242 1.00 91.69 84 LEU A O 1
ATOM 636 N N . PRO A 1 85 ? -12.329 -4.749 4.931 1.00 92.25 85 PRO A N 1
ATOM 637 C CA . PRO A 1 85 ? -11.941 -3.373 4.617 1.00 92.25 85 PRO A CA 1
ATOM 638 C C . PRO A 1 85 ? -10.418 -3.188 4.595 1.00 92.25 85 PRO A C 1
ATOM 640 O O . PRO A 1 85 ? -9.873 -2.631 3.642 1.00 92.25 85 PRO A O 1
ATOM 643 N N . GLY A 1 86 ? -9.709 -3.737 5.589 1.00 91.12 86 GLY A N 1
ATOM 644 C CA . GLY A 1 86 ? -8.246 -3.691 5.640 1.00 91.12 86 GLY A CA 1
ATOM 645 C C . GLY A 1 86 ? -7.592 -4.379 4.438 1.00 91.12 86 GLY A C 1
ATOM 646 O O . GLY A 1 86 ? -6.656 -3.839 3.844 1.00 91.12 86 GLY A O 1
ATOM 647 N N . ARG A 1 87 ? -8.116 -5.537 4.026 1.00 91.69 87 ARG A N 1
ATOM 648 C CA . ARG A 1 87 ? -7.628 -6.285 2.855 1.00 91.69 87 ARG A CA 1
ATOM 649 C C . ARG A 1 87 ? -7.868 -5.540 1.542 1.00 91.69 87 ARG A C 1
ATOM 651 O O . ARG A 1 87 ? -6.971 -5.492 0.702 1.00 91.69 87 ARG A O 1
ATOM 658 N N . TRP A 1 88 ? -9.020 -4.894 1.381 1.00 93.69 88 TRP A N 1
ATOM 659 C CA . TRP A 1 88 ? -9.300 -4.050 0.215 1.00 93.69 88 TRP A CA 1
ATOM 660 C C . TRP A 1 88 ? -8.396 -2.817 0.152 1.00 93.69 88 TRP A C 1
ATOM 662 O O . TRP A 1 88 ? -7.902 -2.478 -0.926 1.00 93.69 88 TRP A O 1
ATOM 672 N N . ALA A 1 89 ? -8.087 -2.197 1.294 1.00 92.69 89 ALA A N 1
ATOM 673 C CA . ALA A 1 89 ? -7.082 -1.138 1.338 1.00 92.69 89 ALA A CA 1
ATOM 674 C C . ALA A 1 89 ? -5.713 -1.636 0.860 1.00 92.69 89 ALA A C 1
ATOM 676 O O . ALA A 1 89 ? -5.043 -0.938 0.102 1.00 92.69 89 ALA A O 1
ATOM 677 N N . MET A 1 90 ? -5.322 -2.865 1.209 1.00 92.06 90 MET A N 1
ATOM 678 C CA . MET A 1 90 ? -4.072 -3.459 0.723 1.00 92.06 90 MET A CA 1
ATOM 679 C C . MET A 1 90 ? -4.082 -3.735 -0.785 1.00 92.06 90 MET A C 1
ATOM 681 O O . MET A 1 90 ? -3.048 -3.554 -1.429 1.00 92.06 90 MET A O 1
ATOM 685 N N . VAL A 1 91 ? -5.229 -4.095 -1.377 1.00 94.75 91 VAL A N 1
ATOM 686 C CA . VAL A 1 91 ? -5.383 -4.183 -2.845 1.00 94.75 91 VAL A CA 1
ATOM 687 C C . VAL A 1 91 ? -5.067 -2.843 -3.501 1.00 94.75 91 VAL A C 1
ATOM 689 O O . VAL A 1 91 ? -4.229 -2.775 -4.405 1.00 94.75 91 VAL A O 1
ATOM 692 N N . ALA A 1 92 ? -5.696 -1.770 -3.022 1.00 94.50 92 ALA A N 1
ATOM 693 C CA . ALA A 1 92 ? -5.476 -0.430 -3.554 1.00 94.50 92 ALA A CA 1
ATOM 694 C C . ALA A 1 92 ? -4.020 0.024 -3.358 1.00 94.50 92 ALA A C 1
ATOM 696 O O . ALA A 1 92 ? -3.379 0.503 -4.295 1.00 94.50 92 ALA A O 1
ATOM 697 N N . LEU A 1 93 ? -3.476 -0.188 -2.159 1.00 94.62 93 LEU A N 1
ATOM 698 C CA . LEU A 1 93 ? -2.141 0.244 -1.769 1.00 94.62 93 LEU A CA 1
ATOM 699 C C . LEU A 1 93 ? -1.048 -0.465 -2.572 1.00 94.62 93 LEU A C 1
ATOM 701 O O . LEU A 1 93 ? -0.171 0.188 -3.134 1.00 94.62 93 LEU A O 1
ATOM 705 N N . PHE A 1 94 ? -1.125 -1.791 -2.693 1.00 95.00 94 PHE A N 1
ATOM 706 C CA . PHE A 1 94 ? -0.166 -2.565 -3.478 1.00 95.00 94 PHE A CA 1
ATOM 707 C C . PHE A 1 94 ? -0.198 -2.175 -4.960 1.00 95.00 94 PHE A C 1
ATOM 709 O O . PHE A 1 94 ? 0.852 -1.997 -5.586 1.00 95.00 94 PHE A O 1
ATOM 716 N N . THR A 1 95 ? -1.398 -1.974 -5.510 1.00 96.31 95 THR A N 1
ATOM 717 C CA . THR A 1 95 ? -1.573 -1.518 -6.895 1.00 96.31 95 THR A CA 1
ATOM 718 C C . THR A 1 95 ? -0.946 -0.136 -7.098 1.00 96.31 95 THR A C 1
ATOM 720 O O . THR A 1 95 ? -0.213 0.073 -8.065 1.00 96.31 95 THR A O 1
ATOM 723 N N . ALA A 1 96 ? -1.162 0.794 -6.162 1.00 96.06 96 ALA A N 1
ATOM 724 C CA . ALA A 1 96 ? -0.572 2.130 -6.199 1.00 96.06 96 ALA A CA 1
ATOM 725 C C . ALA A 1 96 ? 0.963 2.094 -6.122 1.00 96.06 96 ALA A C 1
ATOM 727 O O . ALA A 1 96 ? 1.631 2.771 -6.907 1.00 96.06 96 ALA A O 1
ATOM 728 N N . VAL A 1 97 ? 1.533 1.267 -5.239 1.00 95.94 97 VAL A N 1
ATOM 729 C CA . VAL A 1 97 ? 2.988 1.067 -5.142 1.00 95.94 97 VAL A CA 1
ATOM 730 C C . VAL A 1 97 ? 3.549 0.538 -6.462 1.00 95.94 97 VAL A C 1
ATOM 732 O O . VAL A 1 97 ? 4.497 1.116 -6.990 1.00 95.94 97 VAL A O 1
ATOM 735 N N . CYS A 1 98 ? 2.943 -0.498 -7.049 1.00 96.12 98 CYS A N 1
ATOM 736 C CA . CYS A 1 98 ? 3.391 -1.058 -8.327 1.00 96.12 98 CYS A CA 1
ATOM 737 C C . CYS A 1 98 ? 3.338 -0.029 -9.463 1.00 96.12 98 CYS A C 1
ATOM 739 O O . CYS A 1 98 ? 4.273 0.068 -10.260 1.00 96.12 98 CYS A O 1
ATOM 741 N N . LEU A 1 99 ? 2.274 0.779 -9.519 1.00 95.75 99 LEU A N 1
ATOM 742 C CA . LEU A 1 99 ? 2.146 1.865 -10.490 1.00 95.75 99 LEU A CA 1
ATOM 743 C C . LEU A 1 99 ? 3.247 2.912 -10.318 1.00 95.75 99 LEU A C 1
ATOM 745 O O . LEU A 1 99 ? 3.859 3.326 -11.304 1.00 95.75 99 LEU A O 1
ATOM 749 N N . LEU A 1 100 ? 3.523 3.334 -9.085 1.00 95.12 100 LEU A N 1
ATOM 750 C CA . LEU A 1 100 ? 4.568 4.314 -8.801 1.00 95.12 100 LEU A CA 1
ATOM 751 C C . LEU A 1 100 ? 5.958 3.772 -9.132 1.00 95.12 100 LEU A C 1
ATOM 753 O O . LEU A 1 100 ? 6.723 4.473 -9.792 1.00 95.12 100 LEU A O 1
ATOM 757 N N . VAL A 1 101 ? 6.261 2.522 -8.770 1.00 95.12 101 VAL A N 1
ATOM 758 C CA . VAL A 1 101 ? 7.533 1.877 -9.126 1.00 95.12 101 VAL A CA 1
ATOM 759 C C . VAL A 1 101 ? 7.686 1.783 -10.642 1.00 95.12 101 VAL A C 1
ATOM 761 O O . VAL A 1 101 ? 8.719 2.189 -11.175 1.00 95.12 101 VAL A O 1
ATOM 764 N N . TYR A 1 102 ? 6.657 1.315 -11.356 1.00 94.88 102 TYR A N 1
ATOM 765 C CA . TYR A 1 102 ? 6.687 1.236 -12.816 1.00 94.88 102 TYR A CA 1
ATOM 766 C C . TYR A 1 102 ? 6.964 2.609 -13.435 1.00 94.88 102 TYR A C 1
ATOM 768 O O . TYR A 1 102 ? 7.845 2.747 -14.280 1.00 94.88 102 TYR A O 1
ATOM 776 N N . ARG A 1 103 ? 6.263 3.655 -12.984 1.00 92.62 103 ARG A N 1
ATOM 777 C CA . ARG A 1 103 ? 6.447 5.019 -13.503 1.00 92.62 103 ARG A CA 1
ATOM 778 C C . ARG A 1 103 ? 7.819 5.593 -13.170 1.00 92.62 103 ARG A C 1
ATOM 780 O O . ARG A 1 103 ? 8.416 6.251 -14.021 1.00 92.62 103 ARG A O 1
ATOM 787 N N . TYR A 1 104 ? 8.309 5.349 -11.960 1.00 92.50 104 TYR A N 1
ATOM 788 C CA . TYR A 1 104 ? 9.640 5.750 -11.517 1.00 92.50 104 TYR A CA 1
ATOM 789 C C . TYR A 1 104 ? 10.725 5.110 -12.394 1.00 92.50 104 TYR A C 1
ATOM 791 O O . TYR A 1 104 ? 11.587 5.808 -12.930 1.00 92.50 104 TYR A O 1
ATOM 799 N N . LEU A 1 105 ? 10.651 3.793 -12.607 1.00 92.50 105 LEU A N 1
ATOM 800 C CA . LEU A 1 105 ? 11.620 3.055 -13.418 1.00 92.50 105 LEU A CA 1
ATOM 801 C C . LEU A 1 105 ? 11.516 3.401 -14.904 1.00 92.50 105 LEU A C 1
ATOM 803 O O . LEU A 1 105 ? 12.544 3.608 -15.547 1.00 92.50 105 LEU A O 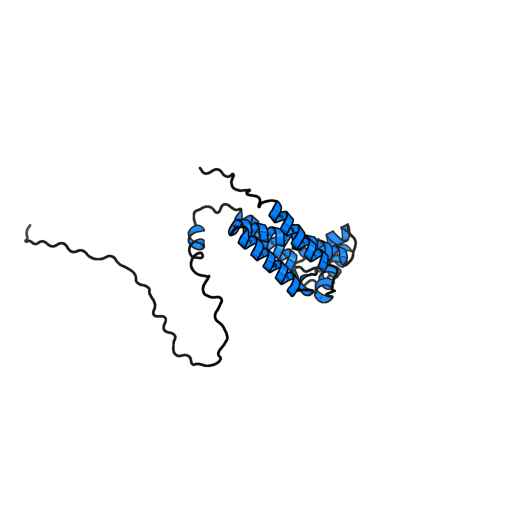1
ATOM 807 N N . ALA A 1 106 ? 10.301 3.545 -15.439 1.00 91.62 106 ALA A N 1
ATOM 808 C CA . ALA A 1 106 ? 10.088 3.934 -16.832 1.00 91.62 106 ALA A CA 1
ATOM 809 C C . ALA A 1 106 ? 10.704 5.311 -17.117 1.00 91.62 106 ALA A C 1
ATOM 811 O O . ALA A 1 106 ? 11.347 5.507 -18.148 1.00 91.62 106 ALA A O 1
ATOM 812 N N . ARG A 1 107 ? 10.583 6.251 -16.168 1.00 87.44 107 ARG A N 1
ATOM 813 C CA . ARG A 1 107 ? 11.195 7.584 -16.263 1.00 87.44 107 ARG A CA 1
ATOM 814 C C . ARG A 1 107 ? 12.720 7.552 -16.108 1.00 87.44 107 ARG A C 1
ATOM 816 O O . ARG A 1 107 ? 13.398 8.337 -16.764 1.00 87.44 107 ARG A O 1
ATOM 823 N N . ALA A 1 108 ? 13.257 6.683 -15.253 1.00 88.25 108 ALA A N 1
ATOM 824 C CA . ALA A 1 108 ? 14.686 6.646 -14.930 1.00 88.25 108 ALA A CA 1
ATOM 825 C C . ALA A 1 108 ? 15.541 5.838 -15.918 1.00 88.25 108 ALA A C 1
ATOM 827 O O . ALA A 1 108 ? 16.668 6.231 -16.224 1.00 88.25 108 ALA A O 1
ATOM 828 N N . ALA A 1 109 ? 15.026 4.694 -16.372 1.00 88.81 109 ALA A N 1
ATOM 829 C CA . ALA A 1 109 ? 15.786 3.660 -17.075 1.00 88.81 109 ALA A CA 1
ATOM 830 C C . ALA A 1 109 ? 15.060 3.081 -18.309 1.00 88.81 109 ALA A C 1
ATOM 832 O O . ALA A 1 109 ? 15.635 2.264 -19.027 1.00 88.81 109 ALA A O 1
ATOM 833 N N . GLY A 1 110 ? 13.828 3.521 -18.585 1.00 88.25 110 GLY A N 1
ATOM 834 C CA . GLY A 1 110 ? 13.027 3.097 -19.736 1.00 88.25 110 GLY A CA 1
ATOM 835 C C . GLY A 1 110 ? 12.098 1.908 -19.462 1.00 88.25 110 GLY A C 1
ATOM 836 O O . GLY A 1 110 ? 12.175 1.241 -18.429 1.00 88.25 110 GLY A O 1
ATOM 837 N N . ASP A 1 111 ? 11.206 1.634 -20.419 1.00 89.94 111 ASP A N 1
ATOM 838 C CA . ASP A 1 111 ? 10.071 0.714 -20.235 1.00 89.94 111 ASP A CA 1
ATOM 839 C C . ASP A 1 111 ? 10.486 -0.740 -19.966 1.00 89.94 111 ASP A C 1
ATOM 841 O O . ASP A 1 111 ? 9.858 -1.417 -19.156 1.00 89.94 111 ASP A O 1
ATOM 845 N N . ARG A 1 112 ? 11.564 -1.235 -20.593 1.00 90.81 112 ARG A N 1
ATOM 846 C CA . ARG A 1 112 ? 12.037 -2.619 -20.378 1.00 90.81 112 ARG A CA 1
ATOM 847 C C . ARG A 1 112 ? 12.415 -2.861 -18.917 1.00 90.81 112 ARG A C 1
ATOM 849 O O . ARG A 1 112 ? 12.013 -3.861 -18.333 1.00 90.81 112 ARG A O 1
ATOM 856 N N . VAL A 1 113 ? 13.151 -1.923 -18.321 1.00 92.62 113 VAL A N 1
ATOM 857 C CA . VAL A 1 113 ? 13.564 -1.999 -16.913 1.00 92.62 113 VAL A CA 1
ATOM 858 C C . VAL A 1 113 ? 12.354 -1.855 -15.990 1.00 92.62 113 VAL A C 1
ATOM 860 O O . VAL A 1 113 ? 12.282 -2.538 -14.973 1.00 92.62 113 VAL A O 1
ATOM 863 N N . ALA A 1 114 ? 11.374 -1.028 -16.362 1.00 93.69 114 ALA A N 1
ATOM 864 C CA . ALA A 1 114 ? 10.134 -0.882 -15.606 1.00 93.69 114 ALA A CA 1
ATOM 865 C C . ALA A 1 114 ? 9.324 -2.184 -15.538 1.00 93.69 114 ALA A C 1
ATOM 867 O O . ALA A 1 114 ? 8.872 -2.566 -14.460 1.00 93.69 114 ALA A O 1
ATOM 868 N N . TRP A 1 115 ? 9.183 -2.892 -16.663 1.00 95.19 115 TRP A N 1
ATOM 869 C CA . TRP A 1 115 ? 8.505 -4.191 -16.705 1.00 95.19 115 TRP A CA 1
ATOM 870 C C . TRP A 1 115 ? 9.264 -5.281 -15.951 1.00 95.19 115 TRP A C 1
ATOM 872 O O . TRP A 1 115 ? 8.636 -6.063 -15.242 1.00 95.19 115 TRP A O 1
ATOM 882 N N . LEU A 1 116 ? 10.598 -5.307 -16.040 1.00 96.12 116 LEU A N 1
ATOM 883 C CA . LEU A 1 116 ? 11.418 -6.219 -15.237 1.00 96.12 116 LEU A CA 1
ATOM 884 C C . LEU A 1 116 ? 11.250 -5.946 -13.737 1.00 96.12 116 LEU A C 1
ATOM 886 O O . LEU A 1 116 ? 11.011 -6.874 -12.971 1.00 96.12 116 LEU A O 1
ATOM 890 N N . GLY A 1 117 ? 11.306 -4.678 -13.321 1.00 94.69 117 GLY A N 1
ATOM 891 C CA . GLY A 1 117 ? 11.092 -4.285 -11.928 1.00 94.69 117 GLY A CA 1
ATOM 892 C C . GLY A 1 117 ? 9.701 -4.662 -11.417 1.00 94.69 117 GLY A C 1
ATOM 893 O O . GLY A 1 117 ? 9.576 -5.189 -10.314 1.00 94.69 117 GLY A O 1
ATOM 894 N N . LEU A 1 118 ? 8.662 -4.468 -12.236 1.00 95.44 118 LEU A N 1
ATOM 895 C CA . LEU A 1 118 ? 7.314 -4.928 -11.910 1.00 95.44 118 LEU A CA 1
ATOM 896 C C . LEU A 1 118 ? 7.263 -6.454 -11.765 1.00 95.44 118 LEU A C 1
ATOM 898 O O . LEU A 1 118 ? 6.736 -6.945 -10.773 1.00 95.44 118 LEU A O 1
ATOM 902 N N . GLY A 1 119 ? 7.824 -7.198 -12.721 1.00 96.31 119 GLY A N 1
ATOM 903 C CA . GLY A 1 119 ? 7.859 -8.660 -12.681 1.00 96.31 119 GLY A CA 1
ATOM 904 C C . GLY A 1 119 ? 8.541 -9.194 -11.421 1.00 96.31 119 GLY A C 1
ATOM 905 O O . GLY A 1 119 ? 8.025 -10.116 -10.796 1.00 96.31 119 GLY A O 1
ATOM 906 N N . LEU A 1 120 ? 9.637 -8.563 -10.991 1.00 96.25 120 LEU A N 1
ATOM 907 C CA . LEU A 1 120 ? 10.324 -8.902 -9.743 1.00 96.25 120 LEU A CA 1
ATOM 908 C C . LEU A 1 120 ? 9.449 -8.651 -8.510 1.00 96.25 120 LEU A C 1
ATOM 910 O O . LEU A 1 120 ? 9.392 -9.505 -7.630 1.00 96.25 120 LEU A O 1
ATOM 914 N N . ILE A 1 121 ? 8.734 -7.523 -8.453 1.00 94.75 121 ILE A N 1
ATOM 915 C CA . ILE A 1 121 ? 7.823 -7.222 -7.337 1.00 94.75 121 ILE A CA 1
ATOM 916 C C . ILE A 1 121 ? 6.660 -8.217 -7.297 1.00 94.75 121 ILE A C 1
ATOM 918 O O . ILE A 1 121 ? 6.327 -8.716 -6.225 1.00 94.75 121 ILE A O 1
ATOM 922 N N . LEU A 1 122 ? 6.057 -8.537 -8.446 1.00 95.00 122 LEU A N 1
ATOM 923 C CA . LEU A 1 122 ? 4.972 -9.520 -8.531 1.00 95.00 122 LEU A CA 1
ATOM 924 C C . LEU A 1 122 ? 5.458 -10.936 -8.182 1.00 95.00 122 LEU A C 1
ATOM 926 O O . LEU A 1 122 ? 4.762 -11.667 -7.484 1.00 95.00 122 LEU A O 1
ATOM 930 N N . GLY A 1 123 ? 6.665 -11.313 -8.608 1.00 94.88 123 GLY A N 1
ATOM 931 C CA . GLY A 1 123 ? 7.287 -12.587 -8.242 1.00 94.88 123 GLY A CA 1
ATOM 932 C C . GLY A 1 123 ? 7.572 -12.677 -6.743 1.00 94.88 123 GLY A C 1
ATOM 933 O O . GLY A 1 123 ? 7.167 -13.639 -6.095 1.00 94.88 123 GLY A O 1
ATOM 934 N N . PHE A 1 124 ? 8.178 -11.635 -6.164 1.00 92.56 124 PHE A N 1
ATOM 935 C CA . PHE A 1 124 ? 8.379 -11.534 -4.717 1.00 92.56 124 PHE A CA 1
ATOM 936 C C . PHE A 1 124 ? 7.053 -11.635 -3.958 1.00 92.56 124 PHE A C 1
ATOM 938 O O . PHE A 1 124 ? 6.974 -12.326 -2.947 1.00 92.56 124 PHE A O 1
ATOM 945 N N . ARG A 1 125 ? 5.990 -11.009 -4.478 1.00 91.75 125 ARG A N 1
ATOM 946 C CA . ARG A 1 125 ? 4.651 -11.056 -3.885 1.00 91.75 125 ARG A CA 1
ATOM 947 C C . ARG A 1 125 ? 4.135 -12.476 -3.692 1.00 91.75 125 ARG A C 1
ATOM 949 O O . ARG A 1 125 ? 3.544 -12.760 -2.656 1.00 91.75 125 ARG A O 1
ATOM 956 N N . LEU A 1 126 ? 4.339 -13.325 -4.698 1.00 91.19 126 LEU A N 1
ATOM 957 C CA . LEU A 1 126 ? 3.923 -14.724 -4.687 1.00 91.19 126 LEU A CA 1
ATOM 958 C C . LEU A 1 126 ? 4.772 -15.558 -3.726 1.00 91.19 126 LEU A C 1
ATOM 960 O O . LEU A 1 126 ? 4.232 -16.401 -3.018 1.00 91.19 126 LEU A O 1
ATOM 964 N N . LEU A 1 127 ? 6.080 -15.300 -3.674 1.00 90.19 127 LEU A N 1
ATOM 965 C CA . LEU A 1 127 ? 7.004 -16.005 -2.781 1.00 90.19 127 LEU A CA 1
ATOM 966 C C . LEU A 1 127 ? 6.793 -15.643 -1.305 1.00 90.19 127 LEU A C 1
ATOM 968 O O . LEU A 1 127 ? 6.961 -16.488 -0.436 1.00 90.19 127 LEU A O 1
ATOM 972 N N . ALA A 1 128 ? 6.414 -14.396 -1.025 1.00 86.50 128 ALA A N 1
ATOM 973 C CA . ALA A 1 128 ? 6.175 -13.885 0.323 1.00 86.50 128 ALA A CA 1
ATOM 974 C C . ALA A 1 128 ? 4.720 -14.079 0.801 1.00 86.50 128 ALA A C 1
ATOM 976 O O . ALA A 1 128 ? 4.272 -13.417 1.740 1.00 86.50 128 ALA A O 1
ATOM 977 N N . PHE A 1 129 ? 3.947 -14.944 0.140 1.00 84.00 129 PHE A N 1
ATOM 978 C CA . PHE A 1 129 ? 2.605 -15.313 0.582 1.00 84.00 129 PHE A CA 1
ATOM 979 C C . PHE A 1 129 ? 2.686 -16.300 1.768 1.00 84.00 129 PHE A C 1
ATOM 981 O O . PHE A 1 129 ? 3.421 -17.281 1.661 1.00 84.00 129 PHE A O 1
ATOM 988 N N . PRO A 1 130 ? 1.938 -16.100 2.877 1.00 77.44 130 PRO A N 1
ATOM 989 C CA . PRO A 1 130 ? 0.916 -15.071 3.109 1.00 77.44 130 PRO A CA 1
ATOM 990 C C . PRO A 1 130 ? 1.412 -13.810 3.836 1.00 77.44 130 PRO A C 1
ATOM 992 O O . PRO A 1 130 ? 0.678 -12.821 3.887 1.00 77.44 130 PRO A O 1
ATOM 995 N N . THR A 1 131 ? 2.621 -13.819 4.401 1.00 80.50 131 THR A N 1
ATOM 996 C CA . THR A 1 131 ? 3.103 -12.793 5.349 1.00 80.50 131 THR A CA 1
ATOM 997 C C . THR A 1 131 ? 3.020 -11.379 4.797 1.00 80.50 131 THR A C 1
ATOM 999 O O . THR A 1 131 ? 2.549 -10.466 5.468 1.00 80.50 131 THR A O 1
ATOM 1002 N N . TRP A 1 132 ? 3.402 -11.179 3.539 1.00 81.19 132 TRP A N 1
ATOM 1003 C CA . TRP A 1 132 ? 3.344 -9.852 2.943 1.00 81.19 132 TRP A CA 1
ATOM 1004 C C . TRP A 1 132 ? 1.977 -9.530 2.349 1.00 81.19 132 TRP A C 1
ATOM 1006 O O . TRP A 1 132 ? 1.780 -8.403 1.916 1.00 81.19 132 TRP A O 1
ATOM 1016 N N . THR A 1 133 ? 1.037 -10.469 2.174 1.00 84.81 133 THR A N 1
ATOM 1017 C CA . THR A 1 133 ? -0.261 -10.209 1.482 1.00 84.81 133 THR A CA 1
ATOM 1018 C C . THR A 1 133 ? -1.293 -9.445 2.287 1.00 84.81 133 THR A C 1
ATOM 1020 O O . THR A 1 133 ? -2.328 -9.039 1.759 1.00 84.81 133 THR A O 1
ATOM 1023 N N . ILE A 1 134 ? -0.956 -9.209 3.538 1.00 85.69 134 ILE A N 1
ATOM 1024 C CA . ILE A 1 134 ? -1.860 -8.884 4.617 1.00 85.69 134 ILE A CA 1
ATOM 1025 C C . ILE A 1 134 ? -1.668 -7.424 5.046 1.00 85.69 134 ILE A C 1
ATOM 1027 O O . ILE A 1 134 ? -0.604 -6.846 4.790 1.00 85.69 134 ILE A O 1
ATOM 1031 N N . PRO A 1 135 ? -2.685 -6.801 5.673 1.00 85.88 135 PRO A N 1
ATOM 1032 C CA . PRO A 1 135 ? -2.549 -5.475 6.249 1.00 85.88 135 PRO A CA 1
ATOM 1033 C C . PRO A 1 135 ? -1.338 -5.338 7.172 1.00 85.88 135 PRO A C 1
ATOM 1035 O O . PRO A 1 135 ? -1.281 -5.942 8.234 1.00 85.88 135 PRO A O 1
ATOM 1038 N N . ASN A 1 136 ? -0.370 -4.523 6.754 1.00 86.94 136 ASN A N 1
ATOM 1039 C CA . ASN A 1 136 ? 0.851 -4.255 7.507 1.00 86.94 136 ASN A CA 1
ATOM 1040 C C . ASN A 1 136 ? 1.316 -2.808 7.248 1.00 86.94 136 ASN A C 1
ATOM 1042 O O . ASN A 1 136 ? 1.131 -2.262 6.155 1.00 86.94 136 ASN A O 1
ATOM 1046 N N . TYR A 1 137 ? 1.948 -2.189 8.245 1.00 87.88 137 TYR A N 1
ATOM 1047 C CA . TYR A 1 137 ? 2.540 -0.853 8.178 1.00 87.88 137 TYR A CA 1
ATOM 1048 C C . TYR A 1 137 ? 3.595 -0.697 7.071 1.00 87.88 137 TYR A C 1
ATOM 1050 O O . TYR A 1 137 ? 3.725 0.390 6.507 1.00 87.88 137 TYR A O 1
ATOM 1058 N N . THR A 1 138 ? 4.303 -1.768 6.691 1.00 89.31 138 THR A N 1
ATOM 1059 C CA . THR A 1 138 ? 5.358 -1.711 5.665 1.00 89.31 138 THR A CA 1
ATOM 1060 C C . THR A 1 138 ? 4.848 -1.219 4.308 1.00 89.31 138 THR A C 1
ATOM 1062 O O . THR A 1 138 ? 5.533 -0.448 3.636 1.00 89.31 138 THR A O 1
ATOM 1065 N N . HIS A 1 139 ? 3.632 -1.597 3.903 1.00 89.12 139 HIS A N 1
ATOM 1066 C CA . HIS A 1 139 ? 3.071 -1.184 2.611 1.00 89.12 139 HIS A CA 1
ATOM 1067 C C . HIS A 1 139 ? 2.832 0.327 2.546 1.00 89.12 139 HIS A C 1
ATOM 1069 O O . HIS A 1 139 ? 3.057 0.951 1.507 1.00 89.12 139 HIS A O 1
ATOM 1075 N N . TRP A 1 140 ? 2.430 0.928 3.668 1.00 90.69 140 TRP A N 1
ATOM 1076 C CA . TRP A 1 140 ? 2.251 2.371 3.782 1.00 90.69 140 TRP A CA 1
ATOM 1077 C C . TRP A 1 140 ? 3.593 3.093 3.676 1.00 90.69 140 TRP A C 1
ATOM 1079 O O . TRP A 1 140 ? 3.725 4.043 2.905 1.00 90.69 140 TRP A O 1
ATOM 1089 N N . SER A 1 141 ? 4.617 2.599 4.376 1.00 91.69 141 SER A N 1
ATOM 1090 C CA . SER A 1 141 ? 5.977 3.139 4.279 1.00 91.69 141 SER A CA 1
ATOM 1091 C C . SER A 1 141 ? 6.522 3.060 2.853 1.00 91.69 141 SER A C 1
ATOM 1093 O O . SER A 1 141 ? 7.091 4.033 2.364 1.00 91.69 141 SER A O 1
ATOM 1095 N N . LEU A 1 142 ? 6.304 1.938 2.160 1.00 92.62 142 LEU A N 1
ATOM 1096 C CA . LEU A 1 142 ? 6.723 1.762 0.769 1.00 92.62 142 LEU A CA 1
ATOM 1097 C C . LEU A 1 142 ? 6.025 2.742 -0.171 1.00 92.62 142 LEU A C 1
ATOM 1099 O O . LEU A 1 142 ? 6.697 3.315 -1.028 1.00 92.62 142 LEU A O 1
ATOM 1103 N N . LEU A 1 143 ? 4.718 2.974 0.006 1.00 94.19 143 LEU A N 1
ATOM 1104 C CA . LEU A 1 143 ? 3.979 3.975 -0.764 1.00 94.19 143 LEU A CA 1
ATOM 1105 C C . LEU A 1 143 ? 4.604 5.362 -0.599 1.00 94.19 143 LEU A C 1
ATOM 1107 O O . LEU A 1 143 ? 4.927 6.004 -1.597 1.00 94.19 143 LEU A O 1
ATOM 1111 N N . PHE A 1 144 ? 4.796 5.822 0.638 1.00 93.75 144 PHE A N 1
ATOM 1112 C CA . PHE A 1 144 ? 5.341 7.157 0.886 1.00 93.75 144 PHE A CA 1
ATOM 1113 C C . PHE A 1 144 ? 6.791 7.288 0.419 1.00 93.75 144 PHE A C 1
ATOM 1115 O O . PHE A 1 144 ? 7.156 8.317 -0.149 1.00 93.75 144 PHE A O 1
ATOM 1122 N N . LEU A 1 145 ? 7.599 6.239 0.584 1.00 95.06 145 LEU A N 1
ATOM 1123 C CA . LEU A 1 145 ? 8.973 6.203 0.099 1.00 95.06 145 LEU A CA 1
ATOM 1124 C C . LEU A 1 145 ? 9.026 6.339 -1.426 1.00 95.06 145 LEU A C 1
ATOM 1126 O O . LEU A 1 145 ? 9.709 7.228 -1.940 1.00 95.06 145 LEU A O 1
ATOM 1130 N N . ILE A 1 146 ? 8.302 5.490 -2.165 1.00 95.50 146 ILE A N 1
ATOM 1131 C CA . ILE A 1 146 ? 8.348 5.524 -3.631 1.00 95.50 146 ILE A CA 1
ATOM 1132 C C . ILE A 1 146 ? 7.693 6.789 -4.186 1.00 95.50 146 ILE A C 1
ATOM 1134 O O . ILE A 1 146 ? 8.181 7.345 -5.169 1.00 95.50 146 ILE A O 1
ATOM 1138 N N . LEU A 1 147 ? 6.638 7.289 -3.537 1.00 94.94 147 LEU A N 1
ATOM 1139 C CA . LEU A 1 147 ? 6.025 8.567 -3.877 1.00 94.94 147 LEU A CA 1
ATOM 1140 C C . LEU A 1 147 ? 7.023 9.714 -3.693 1.00 94.94 147 LEU A C 1
ATOM 1142 O O . LEU A 1 147 ? 7.190 10.524 -4.602 1.00 94.94 147 LEU A O 1
ATOM 1146 N N . GLY A 1 148 ? 7.736 9.750 -2.565 1.00 94.62 148 GLY A N 1
ATOM 1147 C CA . GLY A 1 148 ? 8.785 10.732 -2.305 1.00 94.62 148 GLY A CA 1
ATOM 1148 C C . GLY A 1 148 ? 9.887 10.685 -3.363 1.00 94.62 148 GLY A C 1
ATOM 1149 O O . GLY A 1 148 ? 10.238 11.716 -3.935 1.00 94.62 148 GLY A O 1
ATOM 1150 N N . LEU A 1 149 ? 10.376 9.488 -3.701 1.00 92.69 149 LEU A N 1
ATOM 1151 C CA . LEU A 1 149 ? 11.373 9.290 -4.758 1.00 92.69 149 LEU A CA 1
ATOM 1152 C C . LEU A 1 149 ? 10.867 9.740 -6.136 1.00 92.69 149 LEU A C 1
ATOM 1154 O O . LEU A 1 149 ? 11.615 10.354 -6.899 1.00 92.69 149 LEU A O 1
ATOM 1158 N N . TRP A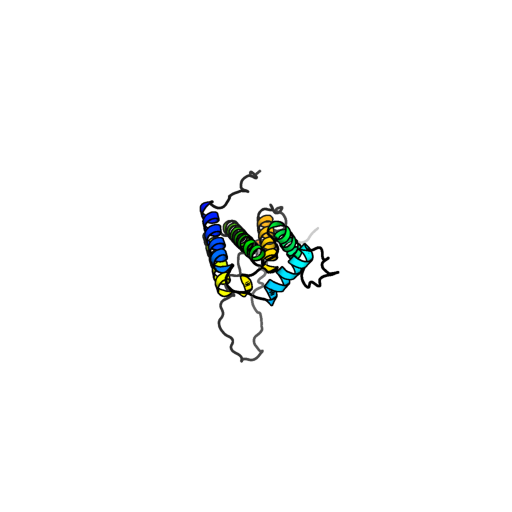 1 150 ? 9.605 9.462 -6.456 1.00 91.31 150 TRP A N 1
ATOM 1159 C CA . TRP A 1 150 ? 8.976 9.894 -7.700 1.00 91.31 150 TRP A CA 1
ATOM 1160 C C . TRP A 1 150 ? 8.846 11.423 -7.784 1.00 91.31 150 TRP A C 1
ATOM 1162 O O . TRP A 1 150 ? 9.162 12.009 -8.820 1.00 91.31 150 TRP A O 1
ATOM 1172 N N . LEU A 1 151 ? 8.465 12.086 -6.687 1.00 91.31 151 LEU A N 1
ATOM 1173 C CA . LEU A 1 151 ? 8.412 13.549 -6.601 1.00 91.31 151 LEU A CA 1
ATOM 1174 C C . LEU A 1 151 ? 9.811 14.177 -6.711 1.00 91.31 151 LEU A C 1
ATOM 1176 O O . LEU A 1 151 ? 9.999 15.137 -7.459 1.00 91.31 151 LEU A O 1
ATOM 1180 N N . LEU A 1 152 ? 10.812 13.598 -6.040 1.00 90.50 152 LEU A N 1
ATOM 1181 C CA . LEU A 1 152 ? 12.213 14.037 -6.087 1.00 90.50 152 LEU A CA 1
ATOM 1182 C C . LEU A 1 152 ? 12.812 13.942 -7.496 1.00 90.50 152 LEU A C 1
ATOM 1184 O O . LEU A 1 152 ? 13.540 14.841 -7.909 1.00 90.50 152 LEU A O 1
ATOM 1188 N N . GLN A 1 153 ? 12.469 12.910 -8.273 1.00 85.75 153 GLN A N 1
ATOM 1189 C CA . GLN A 1 153 ? 12.852 12.824 -9.692 1.00 85.75 153 GLN A CA 1
ATOM 1190 C C . GLN A 1 153 ? 12.270 13.955 -10.549 1.00 85.75 153 GLN A C 1
ATOM 1192 O O . GLN A 1 153 ? 12.780 14.246 -11.635 1.00 85.75 153 GLN A O 1
ATOM 1197 N N . GLY A 1 154 ? 11.164 14.549 -10.103 1.00 79.31 154 GLY A N 1
ATOM 1198 C CA . GLY A 1 154 ? 10.556 15.705 -10.739 1.00 79.31 154 GLY A CA 1
ATOM 1199 C C . GLY A 1 154 ? 11.224 17.030 -10.363 1.00 79.31 154 GLY A C 1
ATOM 1200 O O . GLY A 1 154 ? 11.043 18.027 -11.056 1.00 79.31 154 GLY A O 1
ATOM 1201 N N . TYR A 1 155 ? 12.016 17.076 -9.296 1.00 83.62 155 TYR A N 1
ATOM 1202 C CA . TYR A 1 155 ? 12.585 18.332 -8.834 1.00 83.62 155 TYR A CA 1
ATOM 1203 C C . TYR A 1 155 ? 13.761 18.764 -9.733 1.00 83.62 155 TYR A C 1
ATOM 1205 O O . TYR A 1 155 ? 14.745 18.025 -9.850 1.00 83.62 155 TYR A O 1
ATOM 1213 N N . PRO A 1 156 ? 13.711 19.945 -10.385 1.00 72.56 156 PRO A N 1
ATOM 1214 C CA . PRO A 1 156 ? 14.843 20.462 -11.141 1.00 72.56 156 PRO A CA 1
ATOM 1215 C C . PRO A 1 156 ? 15.952 20.849 -10.158 1.00 72.56 156 PRO A C 1
ATOM 1217 O O . PRO A 1 156 ? 15.965 21.944 -9.602 1.00 72.56 156 PRO A O 1
ATOM 1220 N N . ALA A 1 157 ? 16.889 19.932 -9.917 1.00 68.94 157 ALA A N 1
ATOM 1221 C CA . ALA A 1 157 ? 18.053 20.214 -9.090 1.00 68.94 157 ALA A CA 1
ATOM 1222 C C . ALA A 1 157 ? 18.810 21.419 -9.676 1.00 68.94 157 ALA A C 1
ATOM 1224 O O . ALA A 1 157 ? 19.246 21.381 -10.832 1.00 68.94 157 ALA A O 1
ATOM 1225 N N . SER A 1 158 ? 18.967 22.493 -8.891 1.00 53.62 158 SER A N 1
ATOM 1226 C CA . SER A 1 158 ? 19.792 23.627 -9.305 1.00 53.62 158 SER A CA 1
ATOM 1227 C C . SER A 1 158 ? 21.202 23.108 -9.615 1.00 53.62 158 SER A C 1
ATOM 1229 O O . SER A 1 158 ? 21.809 22.330 -8.875 1.00 53.62 158 SER A O 1
ATOM 1231 N N . ARG A 1 159 ? 21.689 23.456 -10.805 1.00 52.41 159 ARG A N 1
ATOM 1232 C CA . ARG A 1 159 ? 22.750 22.751 -11.538 1.00 52.41 159 ARG A CA 1
ATOM 1233 C C . ARG A 1 159 ? 24.166 22.915 -10.954 1.00 52.41 159 ARG A C 1
ATOM 1235 O O . ARG A 1 159 ? 25.127 22.705 -11.682 1.00 52.41 159 ARG A O 1
ATOM 1242 N N . SER A 1 160 ? 24.328 23.296 -9.685 1.00 52.28 160 SER A N 1
ATOM 1243 C CA . SER A 1 160 ? 25.626 23.758 -9.166 1.00 52.28 160 SER A CA 1
ATOM 1244 C C . SER A 1 160 ? 26.415 22.732 -8.337 1.00 52.28 160 SER A C 1
ATOM 1246 O O . SER A 1 160 ? 27.639 22.785 -8.341 1.00 52.28 160 SER A O 1
ATOM 1248 N N . ARG A 1 161 ? 25.796 21.737 -7.675 1.00 49.03 161 ARG A N 1
ATOM 1249 C CA . ARG A 1 161 ? 26.572 20.782 -6.834 1.00 49.03 161 ARG A CA 1
ATOM 1250 C C . ARG A 1 161 ? 26.251 19.294 -7.001 1.00 49.03 161 ARG A C 1
ATOM 1252 O O . ARG A 1 161 ? 27.128 18.461 -6.800 1.00 49.03 161 ARG A O 1
ATOM 1259 N N . SER A 1 162 ? 25.061 18.925 -7.470 1.00 49.50 162 SER A N 1
ATOM 1260 C CA . SER A 1 162 ? 24.640 17.510 -7.496 1.00 49.50 162 SER A CA 1
ATOM 1261 C C . SER A 1 162 ? 25.205 16.701 -8.672 1.00 49.50 162 SER A C 1
ATOM 1263 O O . SER A 1 162 ? 25.263 15.474 -8.623 1.00 49.50 162 SER A O 1
ATOM 1265 N N . SER A 1 163 ? 25.658 17.367 -9.742 1.00 46.34 163 SER A N 1
ATOM 1266 C CA . SER A 1 163 ? 26.130 16.679 -10.956 1.00 46.34 163 SER A CA 1
ATOM 1267 C C . SER A 1 163 ? 27.576 16.168 -10.881 1.00 46.34 163 SER A C 1
ATOM 1269 O O . SER A 1 163 ? 27.999 15.436 -11.779 1.00 46.34 163 SER A O 1
ATOM 1271 N N . ALA A 1 164 ? 28.306 16.526 -9.818 1.00 47.31 164 ALA A N 1
ATOM 1272 C CA . ALA A 1 164 ? 29.636 15.998 -9.519 1.00 47.31 164 ALA A CA 1
ATOM 1273 C C . ALA A 1 164 ? 29.564 14.648 -8.778 1.00 47.31 164 ALA A C 1
ATOM 1275 O O . ALA A 1 164 ? 30.358 13.756 -9.054 1.00 47.31 164 ALA A O 1
ATOM 1276 N N . LEU A 1 165 ? 28.562 14.455 -7.910 1.00 54.31 165 LEU A N 1
ATOM 1277 C CA . LEU A 1 165 ? 28.413 13.232 -7.105 1.00 54.31 165 LEU A CA 1
ATOM 1278 C C . LEU A 1 165 ? 27.669 12.095 -7.833 1.00 54.31 165 LEU A C 1
ATOM 1280 O O . LEU A 1 165 ? 27.921 10.924 -7.572 1.00 54.31 165 LEU A O 1
ATOM 1284 N N . LEU A 1 166 ? 26.785 12.412 -8.786 1.00 53.50 166 LEU A N 1
ATOM 1285 C CA . LEU A 1 166 ? 26.021 11.402 -9.544 1.00 53.50 166 LEU A CA 1
ATOM 1286 C C . LEU A 1 166 ? 26.704 10.937 -10.842 1.00 53.50 166 LEU A C 1
ATOM 1288 O O . LEU A 1 166 ? 26.281 9.953 -11.447 1.00 53.50 166 LEU A O 1
ATOM 1292 N N . ARG A 1 167 ? 27.769 11.617 -11.286 1.00 42.34 167 ARG A N 1
ATOM 1293 C CA . ARG A 1 167 ? 28.576 11.159 -12.432 1.00 42.34 167 ARG A CA 1
ATOM 1294 C C . ARG A 1 167 ? 29.664 10.159 -12.047 1.00 42.34 167 ARG A C 1
ATOM 1296 O O . ARG A 1 167 ? 30.062 9.377 -12.903 1.00 42.34 167 ARG A O 1
ATOM 1303 N N . SER A 1 168 ? 30.086 10.112 -10.784 1.00 41.75 168 SER A N 1
ATOM 1304 C CA . SER A 1 168 ? 31.043 9.106 -10.301 1.00 41.75 168 SER A CA 1
ATOM 1305 C C . SER A 1 168 ? 30.418 7.721 -10.081 1.00 41.75 168 SER A C 1
ATOM 1307 O O . SER A 1 168 ? 31.136 6.725 -10.066 1.00 41.75 168 SER A O 1
ATOM 1309 N N . SER A 1 169 ? 29.089 7.624 -9.976 1.00 47.81 169 SER A N 1
ATOM 1310 C CA . SER A 1 169 ? 28.365 6.375 -9.687 1.00 47.81 169 SER A CA 1
ATOM 1311 C C . SER A 1 169 ? 27.861 5.627 -10.929 1.00 47.81 169 SER A C 1
ATOM 1313 O O . SER A 1 169 ? 27.502 4.457 -10.831 1.00 47.81 169 SER A O 1
ATOM 1315 N N . ARG A 1 170 ? 27.893 6.236 -12.125 1.00 46.12 170 ARG A N 1
ATOM 1316 C CA . ARG A 1 170 ? 27.447 5.582 -13.374 1.00 46.12 170 ARG A CA 1
ATOM 1317 C C . ARG A 1 170 ? 28.472 4.642 -14.022 1.00 46.12 170 ARG A C 1
ATOM 1319 O O . ARG A 1 170 ? 28.156 4.057 -15.050 1.00 46.12 170 ARG A O 1
ATOM 1326 N N . ALA A 1 171 ? 29.659 4.468 -13.437 1.00 45.75 171 ALA A N 1
ATOM 1327 C CA . ALA A 1 171 ? 30.748 3.727 -14.077 1.00 45.75 171 ALA A CA 1
ATOM 1328 C C . ALA A 1 171 ? 31.293 2.507 -13.309 1.00 45.75 171 ALA A C 1
ATOM 1330 O O . ALA A 1 171 ? 32.275 1.946 -13.780 1.00 45.75 171 ALA A O 1
ATOM 1331 N N . ARG A 1 172 ? 30.741 2.066 -12.158 1.00 46.22 172 ARG A N 1
ATOM 1332 C CA . ARG A 1 172 ? 31.465 1.037 -11.366 1.00 46.22 172 ARG A CA 1
ATOM 1333 C C . ARG A 1 172 ? 30.715 -0.004 -10.519 1.00 46.22 172 ARG A C 1
ATOM 1335 O O . ARG A 1 172 ? 31.375 -0.659 -9.725 1.00 46.22 172 ARG A O 1
ATOM 1342 N N . CYS A 1 173 ? 29.416 -0.257 -10.702 1.00 40.47 173 CYS A N 1
ATOM 1343 C CA . CYS A 1 173 ? 28.720 -1.295 -9.904 1.00 40.47 173 CYS A CA 1
ATOM 1344 C C . CYS A 1 173 ? 27.973 -2.367 -10.717 1.00 40.47 173 CYS A C 1
ATOM 1346 O O . CYS A 1 173 ? 26.904 -2.806 -10.309 1.00 40.47 173 CYS A O 1
ATOM 1348 N N . VAL A 1 174 ? 28.526 -2.817 -11.850 1.00 44.66 174 VAL A N 1
ATOM 1349 C CA . VAL A 1 174 ? 28.004 -3.999 -12.580 1.00 44.66 174 VAL A CA 1
ATOM 1350 C C . VAL A 1 174 ? 28.904 -5.240 -12.437 1.00 44.66 174 VAL A C 1
ATOM 1352 O O . VAL A 1 174 ? 28.558 -6.302 -12.933 1.00 44.66 174 VAL A O 1
ATOM 1355 N N . SER A 1 175 ? 30.009 -5.190 -11.685 1.00 38.78 175 SER A N 1
ATOM 1356 C CA . SER A 1 175 ? 30.945 -6.329 -11.601 1.00 38.78 175 SER A CA 1
ATOM 1357 C C . SER A 1 175 ? 31.193 -6.910 -10.203 1.00 38.78 175 SER A C 1
ATOM 1359 O O . SER A 1 175 ? 32.196 -7.587 -10.026 1.00 38.78 175 SER A O 1
ATOM 1361 N N . ALA A 1 176 ? 30.330 -6.687 -9.202 1.00 41.81 176 ALA A N 1
ATOM 1362 C CA . ALA A 1 176 ? 30.619 -7.137 -7.827 1.00 41.81 176 ALA A CA 1
ATOM 1363 C C . ALA A 1 176 ? 29.483 -7.891 -7.105 1.00 41.81 176 ALA A C 1
ATOM 1365 O O . ALA A 1 176 ? 29.460 -7.909 -5.880 1.00 41.81 176 ALA A O 1
ATOM 1366 N N . VAL A 1 177 ? 28.534 -8.506 -7.825 1.00 48.09 177 VAL A N 1
ATOM 1367 C CA . VAL A 1 177 ? 27.426 -9.270 -7.195 1.00 48.09 177 VAL A CA 1
ATOM 1368 C C . VAL A 1 177 ? 27.302 -10.700 -7.740 1.00 48.09 177 VAL A C 1
ATOM 1370 O O . VAL A 1 177 ? 26.263 -11.321 -7.606 1.00 48.09 177 VAL A O 1
ATOM 1373 N N . TRP A 1 178 ? 28.361 -11.274 -8.319 1.00 40.38 178 TRP A N 1
ATOM 1374 C CA . TRP A 1 178 ? 28.408 -12.720 -8.590 1.00 40.38 178 TRP A CA 1
ATOM 1375 C C . TRP A 1 178 ? 29.830 -13.261 -8.408 1.00 40.38 178 TRP A C 1
ATOM 1377 O O . TRP A 1 178 ? 30.605 -13.347 -9.355 1.00 40.38 178 TRP A O 1
ATOM 1387 N N . GLY A 1 179 ? 30.166 -13.613 -7.167 1.00 33.44 179 GLY A N 1
ATOM 1388 C CA . GLY A 1 179 ? 31.255 -14.530 -6.830 1.00 33.44 179 GLY A CA 1
ATOM 1389 C C . GLY A 1 179 ? 30.668 -15.656 -5.969 1.00 33.44 179 GLY A C 1
ATOM 1390 O O . GLY A 1 179 ? 29.988 -15.341 -4.990 1.00 33.44 179 GLY A O 1
ATOM 1391 N N . PRO A 1 180 ? 30.828 -16.936 -6.345 1.00 48.97 180 PRO A N 1
ATOM 1392 C CA . PRO A 1 180 ? 30.184 -18.053 -5.667 1.00 48.97 180 PRO A CA 1
ATOM 1393 C C . PRO A 1 180 ? 30.915 -18.413 -4.368 1.00 48.97 180 PRO A C 1
ATOM 1395 O O . PRO A 1 180 ? 32.120 -18.222 -4.269 1.00 48.97 180 PRO A O 1
ATOM 1398 N N . ALA A 1 181 ? 30.154 -18.992 -3.437 1.00 38.53 181 ALA A N 1
ATOM 1399 C CA . ALA A 1 181 ? 30.570 -19.967 -2.426 1.00 38.53 181 ALA A CA 1
ATOM 1400 C C . ALA A 1 181 ? 31.794 -19.641 -1.544 1.00 38.53 181 ALA A C 1
ATOM 1402 O O . ALA A 1 181 ? 32.935 -19.580 -1.984 1.00 38.53 181 ALA A O 1
ATOM 1403 N N . TRP A 1 182 ? 31.539 -19.568 -0.237 1.00 34.56 182 TRP A N 1
ATOM 1404 C CA . TRP A 1 182 ? 32.533 -19.759 0.820 1.00 34.56 182 TRP A CA 1
ATOM 1405 C C . TRP A 1 182 ? 33.514 -20.911 0.533 1.00 34.56 182 TRP A C 1
ATOM 1407 O O . TRP A 1 182 ? 33.071 -22.031 0.273 1.00 34.56 182 TRP A O 1
ATOM 1417 N N . PRO A 1 183 ? 34.817 -20.688 0.773 1.00 40.72 183 PRO A N 1
ATOM 1418 C CA . PRO A 1 183 ? 35.678 -21.720 1.332 1.00 40.72 183 PRO A CA 1
ATOM 1419 C C . PRO A 1 183 ? 36.279 -21.232 2.656 1.00 40.72 183 PRO A C 1
ATOM 1421 O O . PRO A 1 183 ? 37.101 -20.318 2.717 1.00 40.72 183 PRO A O 1
ATOM 1424 N N . SER A 1 184 ? 35.860 -21.873 3.741 1.00 48.66 184 SER A N 1
ATOM 1425 C CA . SER A 1 184 ? 36.491 -21.806 5.053 1.00 48.66 184 SER A CA 1
ATOM 1426 C C . SER A 1 184 ? 37.842 -22.523 5.011 1.00 48.66 184 SER A C 1
ATOM 1428 O O . SER A 1 184 ? 37.887 -23.734 5.211 1.00 48.66 184 SER A O 1
ATOM 1430 N N . SER A 1 185 ? 38.917 -21.800 4.689 1.00 45.28 185 SER A N 1
ATOM 1431 C CA . SER A 1 185 ? 40.321 -22.054 5.079 1.00 45.28 185 SER A CA 1
ATOM 1432 C C . SER A 1 185 ? 41.277 -21.333 4.122 1.00 45.28 185 SER A C 1
ATOM 1434 O O . SER A 1 185 ? 41.297 -21.649 2.941 1.00 45.28 185 SER A O 1
ATOM 1436 N N . LEU A 1 186 ? 42.046 -20.357 4.628 1.00 40.59 186 LEU A N 1
ATOM 1437 C CA . LEU A 1 186 ? 43.463 -20.065 4.316 1.00 40.59 186 LEU A CA 1
ATOM 1438 C C . LEU A 1 186 ? 43.920 -18.781 5.068 1.00 40.59 186 LEU A C 1
ATOM 1440 O O . LEU A 1 186 ? 43.088 -17.917 5.353 1.00 40.59 186 LEU A O 1
ATOM 1444 N N . PRO A 1 187 ? 45.209 -18.668 5.456 1.00 43.69 187 PRO A N 1
ATOM 1445 C CA . PRO A 1 187 ? 45.683 -17.751 6.497 1.00 43.69 187 PRO A CA 1
ATOM 1446 C C . PRO A 1 187 ? 46.040 -16.330 6.014 1.00 43.69 187 PRO A C 1
ATOM 1448 O O . PRO A 1 187 ? 46.282 -16.062 4.839 1.00 43.69 187 PRO A O 1
ATOM 1451 N N . ALA A 1 188 ? 46.098 -15.420 6.989 1.00 40.91 188 ALA A N 1
ATOM 1452 C CA . ALA A 1 188 ? 46.148 -13.961 6.899 1.00 40.91 188 ALA A CA 1
ATOM 1453 C C . ALA A 1 188 ? 47.481 -13.333 6.419 1.00 40.91 188 ALA A C 1
ATOM 1455 O O . ALA A 1 188 ? 48.013 -12.441 7.077 1.00 40.91 188 ALA A O 1
ATOM 1456 N N . ALA A 1 189 ? 48.019 -13.733 5.265 1.00 42.28 189 ALA A N 1
ATOM 1457 C CA . ALA A 1 189 ? 49.257 -13.143 4.737 1.00 42.28 189 AL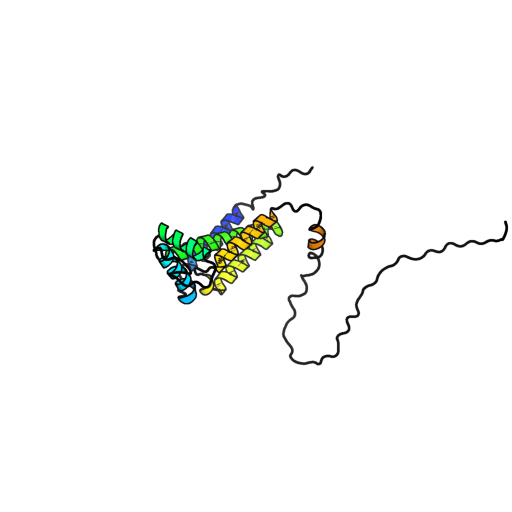A A CA 1
ATOM 1458 C C . ALA A 1 189 ? 49.213 -12.889 3.222 1.00 42.28 189 ALA A C 1
ATOM 1460 O O . ALA A 1 189 ? 49.978 -13.474 2.467 1.00 42.28 189 ALA A O 1
ATOM 1461 N N . ALA A 1 190 ? 48.314 -12.010 2.770 1.00 39.91 190 ALA A N 1
ATOM 1462 C CA . ALA A 1 190 ? 48.370 -11.414 1.429 1.00 39.91 190 ALA A CA 1
ATOM 1463 C C . ALA A 1 190 ? 47.448 -10.184 1.331 1.00 39.91 190 ALA A C 1
ATOM 1465 O O . ALA A 1 190 ? 46.485 -10.167 0.572 1.00 39.91 190 ALA A O 1
ATOM 1466 N N . TRP A 1 191 ? 47.722 -9.145 2.122 1.00 37.34 191 TRP A N 1
ATOM 1467 C CA . TRP A 1 191 ? 47.095 -7.831 1.949 1.00 37.34 191 TRP A CA 1
ATOM 1468 C C . TRP A 1 191 ? 48.185 -6.776 1.758 1.00 37.34 191 TRP A C 1
ATOM 1470 O O . TRP A 1 191 ? 48.616 -6.117 2.698 1.00 37.34 191 TRP A O 1
ATOM 1480 N N . SER A 1 192 ? 48.637 -6.611 0.517 1.00 34.53 192 SER A N 1
ATOM 1481 C CA . SER A 1 192 ? 49.346 -5.407 0.079 1.00 34.53 192 SER A CA 1
ATOM 1482 C C . SER A 1 192 ? 48.553 -4.778 -1.067 1.00 34.53 192 SER A C 1
ATOM 1484 O O . SER A 1 192 ? 48.524 -5.342 -2.161 1.00 34.53 192 SER A O 1
ATOM 1486 N N . PRO A 1 193 ? 47.888 -3.626 -0.864 1.00 37.91 193 PRO A N 1
ATOM 1487 C CA . PRO A 1 193 ? 47.251 -2.904 -1.951 1.00 37.91 193 PRO A CA 1
ATOM 1488 C C . PRO A 1 193 ? 48.316 -2.065 -2.664 1.00 37.91 193 PRO A C 1
ATOM 1490 O O . PRO A 1 193 ? 48.576 -0.920 -2.308 1.00 37.91 193 PRO A O 1
ATOM 1493 N N . ALA A 1 194 ? 48.951 -2.647 -3.676 1.00 40.12 194 ALA A N 1
ATOM 1494 C CA . ALA A 1 194 ? 49.855 -1.940 -4.573 1.00 40.12 194 ALA A CA 1
ATOM 1495 C C . ALA A 1 194 ? 49.179 -1.731 -5.928 1.00 40.12 194 ALA A C 1
ATOM 1497 O O . ALA A 1 194 ? 49.533 -2.422 -6.867 1.00 40.12 194 ALA A O 1
ATOM 1498 N N . TRP A 1 195 ? 48.223 -0.800 -6.055 1.00 33.69 195 TRP A N 1
ATOM 1499 C CA . TRP A 1 195 ? 47.804 -0.308 -7.377 1.00 33.69 195 TRP A CA 1
ATOM 1500 C C . TRP A 1 195 ? 47.429 1.182 -7.378 1.00 33.69 195 TRP A C 1
ATOM 1502 O O . TRP A 1 195 ? 46.416 1.608 -6.831 1.00 33.69 195 TRP A O 1
ATOM 1512 N N . CYS A 1 196 ? 48.278 1.924 -8.097 1.00 30.17 196 CYS A N 1
ATOM 1513 C CA . CYS A 1 196 ? 47.986 3.057 -8.975 1.00 30.17 196 CYS A CA 1
ATOM 1514 C C . CYS A 1 196 ? 47.354 4.329 -8.396 1.00 30.17 196 CYS A C 1
ATOM 1516 O O . CYS A 1 196 ? 46.193 4.648 -8.638 1.00 30.17 196 CYS A O 1
ATOM 1518 N N . CYS A 1 197 ? 48.219 5.172 -7.830 1.00 28.91 197 CYS A N 1
ATOM 1519 C CA . CYS A 1 197 ? 48.079 6.624 -7.905 1.00 28.91 197 CYS A CA 1
ATOM 1520 C C . CYS A 1 197 ? 49.249 7.180 -8.742 1.00 28.91 197 CYS A C 1
ATOM 1522 O O . CYS A 1 197 ? 50.247 7.648 -8.199 1.00 28.91 197 CYS A O 1
ATOM 1524 N N . SER A 1 198 ? 49.183 7.062 -10.076 1.00 31.95 198 SER A N 1
ATOM 1525 C CA . SER A 1 198 ? 50.146 7.726 -10.966 1.00 31.95 198 SER A CA 1
ATOM 1526 C C . SER A 1 198 ? 49.684 9.160 -11.216 1.00 31.95 198 SER A C 1
ATOM 1528 O O . SER A 1 198 ? 48.865 9.436 -12.093 1.00 31.95 198 SER A O 1
ATOM 1530 N N . SER A 1 199 ? 50.201 10.077 -10.407 1.00 32.91 199 SER A N 1
ATOM 1531 C CA . SER A 1 199 ? 50.133 11.511 -10.648 1.00 32.91 199 SER A CA 1
ATOM 1532 C C . SER A 1 199 ? 51.055 11.871 -11.817 1.00 32.91 199 SER A C 1
ATOM 1534 O O . SER A 1 199 ? 52.269 11.996 -11.676 1.00 32.91 199 SER A O 1
ATOM 1536 N N . SER A 1 200 ? 50.488 12.045 -13.009 1.00 33.09 200 SER A N 1
ATOM 1537 C CA . SER A 1 200 ? 51.205 12.632 -14.139 1.00 33.09 200 SER A CA 1
ATOM 1538 C C . SER A 1 200 ? 51.423 14.128 -13.881 1.00 33.09 200 SER A C 1
ATOM 1540 O O . SER A 1 200 ? 50.543 14.953 -14.129 1.00 33.09 200 SER A O 1
ATOM 1542 N N . ARG A 1 201 ? 52.605 14.479 -13.362 1.00 36.03 201 ARG A N 1
ATOM 1543 C CA . ARG A 1 201 ? 53.199 15.816 -13.521 1.00 36.03 201 ARG A CA 1
ATOM 1544 C C . ARG A 1 201 ? 53.624 15.980 -14.986 1.00 36.03 201 ARG A C 1
ATOM 1546 O O . ARG A 1 201 ? 54.314 15.092 -15.479 1.00 36.03 201 ARG A O 1
ATOM 1553 N N . PRO A 1 202 ? 53.342 17.100 -15.667 1.00 36.31 202 PRO A N 1
ATOM 1554 C CA . PRO A 1 202 ? 54.081 17.456 -16.864 1.00 36.31 202 PRO A CA 1
ATOM 1555 C C . PRO A 1 202 ? 55.315 18.265 -16.449 1.00 36.31 202 PRO A C 1
ATOM 1557 O O . PRO A 1 202 ? 55.205 19.372 -15.921 1.00 36.31 202 PRO A O 1
ATOM 1560 N N . ARG A 1 203 ? 56.506 17.704 -16.661 1.00 33.44 203 ARG A N 1
ATOM 1561 C CA . ARG A 1 203 ? 57.746 18.481 -16.736 1.00 33.44 203 ARG A CA 1
ATOM 1562 C C . ARG A 1 203 ? 58.702 17.796 -17.704 1.00 33.44 203 ARG A C 1
ATOM 1564 O O . ARG A 1 203 ? 59.352 16.833 -17.321 1.00 33.44 203 ARG A O 1
ATOM 1571 N N . ALA A 1 204 ? 58.773 18.328 -18.915 1.00 39.28 204 ALA A N 1
ATOM 1572 C CA . ALA A 1 204 ? 60.000 18.717 -19.607 1.00 39.28 204 ALA A CA 1
ATOM 1573 C C . ALA A 1 204 ? 59.625 19.095 -21.043 1.00 39.28 204 ALA A C 1
ATOM 1575 O O . ALA A 1 204 ? 58.890 18.360 -21.685 1.00 39.28 204 ALA A O 1
ATOM 1576 N N . ASP A 1 205 ? 60.121 20.231 -21.523 1.00 31.38 205 ASP A N 1
ATOM 1577 C CA . ASP A 1 205 ? 61.071 20.142 -22.624 1.00 31.38 205 ASP A CA 1
ATOM 1578 C C . ASP A 1 205 ? 62.061 21.304 -22.570 1.00 31.38 205 ASP A C 1
ATOM 1580 O O . ASP A 1 205 ? 61.723 22.467 -22.346 1.00 31.38 205 ASP A O 1
ATOM 1584 N N . PHE A 1 206 ? 63.322 20.899 -22.666 1.00 35.84 206 PHE A N 1
ATOM 1585 C CA . PHE A 1 206 ? 64.537 21.693 -22.689 1.00 35.84 206 PHE A CA 1
ATOM 1586 C C . PHE A 1 206 ? 64.775 22.190 -24.119 1.00 35.84 206 PHE A C 1
ATOM 1588 O O . PHE A 1 206 ? 64.690 21.412 -25.064 1.00 35.84 206 PHE A O 1
ATOM 1595 N N . GLY A 1 207 ? 65.163 23.456 -24.266 1.00 30.48 207 GLY A N 1
ATOM 1596 C CA . GLY A 1 207 ? 65.668 24.019 -25.517 1.00 30.48 207 GLY A CA 1
ATOM 1597 C C . GLY A 1 207 ? 66.855 24.934 -25.233 1.00 30.48 207 GLY A C 1
ATOM 1598 O O . GLY A 1 207 ? 66.704 26.022 -24.694 1.00 30.48 207 GLY A O 1
ATOM 1599 N N . THR A 1 208 ? 68.042 24.433 -25.538 1.00 39.12 208 THR A N 1
ATOM 1600 C CA . THR A 1 208 ? 69.381 25.004 -25.345 1.00 39.12 208 THR A CA 1
ATOM 1601 C C . THR A 1 208 ? 69.673 26.252 -26.189 1.00 39.12 208 THR A C 1
ATOM 1603 O O . THR A 1 208 ? 69.443 26.201 -27.390 1.00 39.12 208 THR A O 1
ATOM 1606 N N . SER A 1 209 ? 70.343 27.272 -25.625 1.00 33.06 209 SER A N 1
ATOM 1607 C CA . SER A 1 209 ? 71.555 27.890 -26.219 1.00 33.06 209 SER A CA 1
ATOM 1608 C C . SER A 1 209 ? 72.177 28.984 -25.326 1.00 33.06 209 SER A C 1
ATOM 1610 O O . SER A 1 209 ? 71.608 30.051 -25.143 1.00 33.06 209 SER A O 1
ATOM 1612 N N . SER A 1 210 ? 73.370 28.682 -24.806 1.00 35.31 210 SER A N 1
ATOM 1613 C CA . SER A 1 210 ? 74.608 29.488 -24.794 1.00 35.31 210 SER A CA 1
ATOM 1614 C C . SER A 1 210 ? 74.613 31.020 -24.564 1.00 35.31 210 SER A C 1
ATOM 1616 O O . SER A 1 210 ? 73.959 31.752 -25.296 1.00 35.31 210 SER A O 1
ATOM 1618 N N . ARG A 1 211 ? 75.605 31.438 -23.747 1.00 33.78 211 ARG A N 1
ATOM 1619 C CA . ARG A 1 211 ? 76.490 32.637 -23.830 1.00 33.78 211 ARG A CA 1
ATOM 1620 C C . ARG A 1 211 ? 76.351 33.759 -22.773 1.00 33.78 211 ARG A C 1
ATOM 1622 O O . ARG A 1 211 ? 75.469 34.597 -22.830 1.00 33.78 211 ARG A O 1
ATOM 1629 N N . THR A 1 212 ? 77.381 33.782 -21.912 1.00 36.31 212 THR A N 1
ATOM 1630 C CA . THR A 1 212 ? 78.274 34.909 -21.535 1.00 36.31 212 THR A CA 1
ATOM 1631 C C . THR A 1 212 ? 77.777 36.157 -20.785 1.00 36.31 212 THR A C 1
ATOM 1633 O O . THR A 1 212 ? 77.013 36.958 -21.297 1.00 36.31 212 THR A O 1
ATOM 1636 N N . SER A 1 213 ? 78.490 36.371 -19.668 1.00 33.91 213 SER A N 1
ATOM 1637 C CA . SER A 1 213 ? 79.212 37.580 -19.222 1.00 33.91 213 SER A CA 1
ATOM 1638 C C . SER A 1 213 ? 78.567 38.594 -18.274 1.00 33.91 213 SER A C 1
ATOM 1640 O O . SER A 1 213 ? 77.493 39.129 -18.505 1.00 33.91 213 SER A O 1
ATOM 1642 N N . CYS A 1 214 ? 79.380 38.881 -17.253 1.00 34.28 214 CYS A N 1
ATOM 1643 C CA . CYS A 1 214 ? 79.415 39.989 -16.308 1.00 34.28 214 CYS A CA 1
ATOM 1644 C C . CYS A 1 214 ? 79.210 41.408 -16.875 1.00 34.28 214 CYS A C 1
ATOM 1646 O O . CYS A 1 214 ? 79.492 41.663 -18.043 1.00 34.28 214 CYS A O 1
ATOM 1648 N N . ARG A 1 215 ? 78.993 42.326 -15.911 1.00 31.50 215 ARG A N 1
ATOM 1649 C CA . ARG A 1 215 ? 78.891 43.806 -15.949 1.00 31.50 215 ARG A CA 1
ATOM 1650 C C . ARG A 1 215 ? 77.479 44.292 -16.290 1.00 31.50 215 ARG A C 1
ATOM 1652 O O . ARG A 1 215 ? 76.841 43.733 -17.167 1.00 31.50 215 ARG A O 1
ATOM 1659 N N . SER A 1 216 ? 76.922 45.281 -15.599 1.00 41.25 216 SER A N 1
ATOM 1660 C CA . SER A 1 216 ? 77.502 46.444 -14.900 1.00 41.25 216 SER A CA 1
ATOM 1661 C C . SER A 1 216 ? 76.797 46.749 -13.585 1.00 41.25 216 SER A C 1
ATOM 1663 O O . SER A 1 216 ? 75.551 46.635 -13.586 1.00 41.25 216 SER A O 1
#

Sequence (216 aa):
MSSPRAFIRTGTGRGTLGVALLAGGLQIALHNRGIWIEDEGIVLETAARVARGEVLYRDVAAVILPGVFWVHAALFRLFGEGILPGRWAMVALFTAVCLLVYRYLARAAGDRVAWLGLGLILGFRLLAFPTWTIPNYTHWSLLFLILGLWLLQGYPASRSRSSALLRSSRARCVSAVWGPAWPSSLPAAAWSPAWCCSSSRPRADFGTSSRTSCRS

pLDDT: mean 74.62, std 23.69, range [28.91, 96.69]

Foldseek 3Di:
DDDPPPLDPPPDVVLLVVLLCLLLVLLVVALPPDDDCVFQVLLQVLLCCVLVPDDEPPRHDDDDDCVSSPVNSVQCVVPNRDQVSLSVVLSVLRSLLLSLQLRLCCVVPRNVRSVVVSVVSSVVVVVCPPVVSGRHPVSVVSNVVSVVSSVVVSDPPDPDPPVVVVVVPPPDPPPPDDDDDDDPDDDDPDDDPDDDPDDDDDDDDDDDDDDDDDDD

Secondary structure (DSSP, 8-state):
---GGGG-----HHHHHHHHHHHHHHHHHHTTS---HHHHHHHHHHHHHHHTTPPBTTTB--SS-THHHHHHHHHHHHH-SSHHHHHHHHHHHHHHHHHHHHHHHHHHH-HHHHHHHHHHHHHHHHHTTTGGGS--HHHHHHHHHHHHHHHHHHS---TTTHHHHTTSSTTS-SSSS----------S----------------------------